Protein AF-A0A4V2F4F9-F1 (afdb_monomer)

Secondary structure (DSSP, 8-state):
----PPPHHHHHHHH-SSEEEEE-TTSBEEEE-HHHHHHTTS-HHHHTT-BGGGGS-TTS--THHHHS--SS-EEEEEEEEETTEEEEEEEEEE--TTSSSEEEEEEE-HHHHHHHHHHHHH-SB-TTT-SB-HHHHHHHHHHHHHHHHH-TT---EEEEEEPPTTS-HHHHHHHHHHHS-TTSEEEEETTEEEEEESS--HHHHHHHHHHHHHHHHHTT---EEEEEEPPTT--HHHHHHHHHHHHHHHHHHHHHHSS-------

Nearest PDB structures (foldseek):
  5xgd-assembly1_A  TM=4.829E-01  e=3.456E-14  Pseudomonas aeruginosa PAO1
  3b33-assembly1_A-2  TM=8.009E-01  e=2.781E-06  Vibrio parahaemolyticus RIMD 2210633
  4l9f-assembly1_A-2  TM=6.906E-01  e=6.592E-05  Cereibacter sphaeroides 2.4.1
  4i5s-assembly1_B  TM=6.112E-01  e=4.305E-05  Streptococcus mutans UA159
  4zp4-assembly2_C  TM=7.740E-01  e=9.603E-04  Mus musculus

InterPro domains:
  IPR000014 PAS domain [PS50112] (5-59)
  IPR000014 PAS domain [SM00091] (7-73)
  IPR000014 PAS domain [TIGR00229] (11-112)
  IPR000014 PAS domain [cd00130] (16-106)
  IPR000160 GGDEF domain [SM00267] (112-256)
  IPR013767 PAS fold [PF00989] (12-90)
  IPR035965 PAS domain superfamily [SSF55785] (11-92)
  IPR043128 Reverse transcriptase/Diguanylate cyclase domain [G3DSA:3.30.70.270] (117-254)

Organism: NCBI:txid598652

Sequence (266 aa):
MGPSTPDPVALLAEQSPTGVAVVDSDGTVTYANPALARLLGRTAAGLVGTPLEALLHRDGPPAASLLLPAYGVQEAERRFPTPQGEVVGLVTAAVVPGVAGRVLYVEDVTRVASLEREVHTGHLADPETGLAGGALLRDRLEHALALRDRDPSRAVSCCIVAVPDEGDLATVARALVETVRSTDTLARVDRTLVVVCEDTNDRGMRALRHRLRGLAEVQEQGATIGVATARAGQSAFDLLNTARQGAREDLARRWADDAPLAEASA

Solvent-accessible surface area (backbone atoms only — not comparable to full-atom values): 14516 Å² total; per-residue (Å²): 134,77,83,76,76,72,58,68,67,59,52,51,50,52,69,31,84,49,15,34,36,30,22,40,94,87,39,31,21,74,38,48,19,60,31,32,16,60,72,47,67,48,52,38,77,71,44,36,76,36,48,50,55,80,51,42,37,86,94,52,83,62,50,62,77,68,64,54,92,61,94,61,78,43,76,47,81,44,47,30,70,29,89,90,47,77,41,36,26,44,34,39,25,32,75,47,92,95,52,90,42,38,3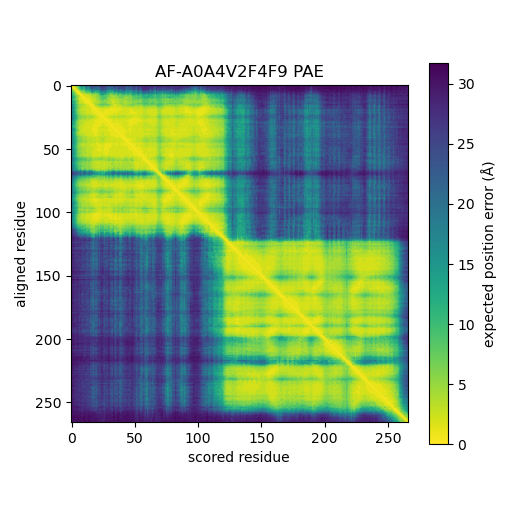9,35,39,36,40,84,36,38,70,57,56,50,50,51,45,46,52,54,39,65,26,57,50,30,89,91,76,69,33,27,4,43,36,40,44,48,53,53,45,47,51,50,47,55,50,28,73,76,35,80,88,47,29,46,27,39,36,32,39,40,40,47,91,93,26,61,59,68,59,53,49,53,56,45,65,78,67,53,55,96,81,36,49,55,22,45,51,91,67,28,39,39,37,41,35,63,72,38,48,75,68,55,46,50,52,48,52,52,54,53,48,52,53,32,63,76,61,72,32,74,46,25,63,5,62,29,72,63,54,92,92,58,50,62,68,61,43,50,51,49,6,50,51,36,17,53,54,44,45,54,51,50,55,63,70,67,46,75,84,75,75,83,83,126

pLDDT: mean 80.37, std 13.24, range [36.16, 96.56]

Mean predicted aligned error: 14.72 Å

Structure (mmCIF, N/CA/C/O backbone):
data_AF-A0A4V2F4F9-F1
#
_entry.id   AF-A0A4V2F4F9-F1
#
loop_
_atom_site.group_PDB
_atom_site.id
_atom_site.type_symbol
_atom_site.label_atom_id
_atom_site.label_alt_id
_atom_site.label_comp_id
_atom_site.label_asym_id
_atom_site.label_entity_id
_atom_site.label_seq_id
_atom_site.pdbx_PDB_ins_code
_atom_site.Cartn_x
_atom_site.Cartn_y
_atom_site.Cartn_z
_atom_site.occupancy
_atom_site.B_iso_or_equiv
_atom_site.auth_seq_id
_atom_site.auth_comp_id
_atom_site.auth_asym_id
_atom_site.auth_atom_id
_atom_site.pdbx_PDB_model_num
ATOM 1 N N . MET A 1 1 ? -32.293 2.501 46.542 1.00 41.66 1 MET A N 1
ATOM 2 C CA . MET A 1 1 ? -31.822 2.387 45.148 1.00 41.66 1 MET A CA 1
ATOM 3 C C . MET A 1 1 ? -30.526 1.602 45.192 1.00 41.66 1 MET A C 1
ATOM 5 O O . MET A 1 1 ? -29.519 2.155 45.609 1.00 41.66 1 MET A O 1
ATOM 9 N N . GLY A 1 2 ? -30.590 0.287 44.956 1.00 42.12 2 GLY A N 1
ATOM 10 C CA . GLY A 1 2 ? -29.383 -0.546 44.905 1.00 42.12 2 GLY A CA 1
ATOM 11 C C . GLY A 1 2 ? -28.529 -0.148 43.698 1.00 42.12 2 GLY A C 1
ATOM 12 O O . GLY A 1 2 ? -29.103 0.351 42.727 1.00 42.12 2 GLY A O 1
ATOM 13 N N . PRO A 1 3 ? -27.196 -0.306 43.752 1.00 50.44 3 PRO A N 1
ATOM 14 C CA . PRO A 1 3 ? -26.345 0.001 42.610 1.00 50.44 3 PRO A CA 1
ATOM 15 C C . PRO A 1 3 ? -26.828 -0.828 41.419 1.00 50.44 3 PRO A C 1
ATOM 17 O O . PRO A 1 3 ? -26.894 -2.054 41.501 1.00 50.44 3 PRO A O 1
ATOM 20 N N . SER A 1 4 ? -27.238 -0.147 40.350 1.00 57.00 4 SER A N 1
ATOM 21 C CA . SER A 1 4 ? -27.577 -0.763 39.072 1.00 57.00 4 SER A CA 1
ATOM 22 C C . SER A 1 4 ? -26.386 -1.601 38.632 1.00 57.00 4 SER A C 1
ATOM 24 O O . SER A 1 4 ? -25.306 -1.059 38.393 1.00 57.00 4 SER A O 1
ATOM 26 N N . THR A 1 5 ? -26.569 -2.918 38.587 1.00 55.75 5 THR A N 1
ATOM 27 C CA . THR A 1 5 ? -25.592 -3.844 38.026 1.00 55.75 5 THR A CA 1
ATOM 28 C C . THR A 1 5 ? -25.248 -3.346 36.621 1.00 55.75 5 THR A C 1
ATOM 30 O O . THR A 1 5 ? -26.176 -3.115 35.842 1.00 55.75 5 THR A O 1
ATOM 33 N N . PRO A 1 6 ? -23.965 -3.098 36.303 1.00 64.00 6 PRO A N 1
ATOM 34 C CA . PRO A 1 6 ? -23.589 -2.632 34.976 1.00 64.00 6 PRO A CA 1
ATOM 35 C C . PRO A 1 6 ? -24.056 -3.642 33.926 1.00 64.00 6 PRO A C 1
ATOM 37 O O . PRO A 1 6 ? -24.057 -4.848 34.183 1.00 64.00 6 PRO A O 1
ATOM 40 N N . ASP A 1 7 ? -24.476 -3.136 32.766 1.00 76.12 7 ASP A N 1
ATOM 41 C CA . ASP A 1 7 ? -24.905 -3.967 31.645 1.00 76.12 7 ASP A CA 1
ATOM 42 C C . ASP A 1 7 ? -23.789 -4.979 31.310 1.00 76.12 7 ASP A C 1
ATOM 44 O O . ASP A 1 7 ? -22.659 -4.565 31.021 1.00 76.12 7 ASP A O 1
ATOM 48 N N . PRO A 1 8 ? -24.057 -6.298 31.376 1.00 74.12 8 PRO A N 1
ATOM 49 C CA . PRO A 1 8 ? -23.048 -7.317 31.112 1.00 74.12 8 PRO A CA 1
ATOM 50 C C . PRO A 1 8 ? -22.433 -7.200 29.710 1.00 74.12 8 PRO A C 1
ATOM 52 O O . PRO A 1 8 ? -21.267 -7.550 29.541 1.00 74.12 8 PRO A O 1
ATOM 55 N N . VAL A 1 9 ? -23.158 -6.665 28.721 1.00 73.31 9 VAL A N 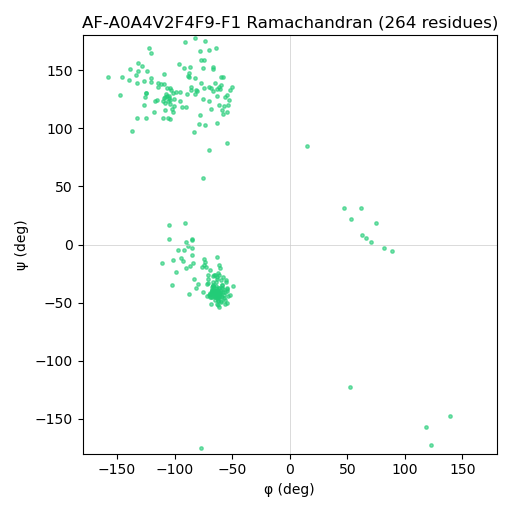1
ATOM 56 C CA . VAL A 1 9 ? -22.625 -6.430 27.368 1.00 73.31 9 VAL A CA 1
ATOM 57 C C . VAL A 1 9 ? -21.597 -5.299 27.374 1.00 73.31 9 VAL A C 1
ATOM 59 O O . VAL A 1 9 ? -20.522 -5.437 26.788 1.00 73.31 9 VAL A O 1
ATOM 62 N N . ALA A 1 10 ? -21.885 -4.211 28.091 1.00 75.06 10 ALA A N 1
ATOM 63 C CA . ALA A 1 10 ? -20.948 -3.104 28.257 1.00 75.06 10 ALA A CA 1
ATOM 64 C C . ALA A 1 10 ? -19.685 -3.556 29.003 1.00 75.06 10 ALA A C 1
ATOM 66 O O . ALA A 1 10 ? -18.577 -3.207 28.605 1.00 75.06 10 ALA A O 1
ATOM 67 N N . LEU A 1 11 ? -19.834 -4.397 30.033 1.00 81.88 11 LEU A N 1
ATOM 68 C CA . LEU A 1 11 ? -18.699 -4.938 30.782 1.00 81.88 11 LEU A CA 1
ATOM 69 C C . LEU A 1 11 ? -17.787 -5.815 29.904 1.00 81.88 11 LEU A C 1
ATOM 71 O O . LEU A 1 11 ? -16.565 -5.721 30.000 1.00 81.88 11 LEU A O 1
ATOM 75 N N . LEU A 1 12 ? -18.373 -6.644 29.032 1.00 82.31 12 LEU A N 1
ATOM 76 C CA . LEU A 1 12 ? -17.626 -7.480 28.087 1.00 82.31 12 LEU A CA 1
ATOM 77 C C . LEU A 1 12 ? -16.861 -6.643 27.056 1.00 82.31 12 LEU A C 1
ATOM 79 O O . LEU A 1 12 ? -15.702 -6.939 26.774 1.00 82.31 12 LEU A O 1
ATOM 83 N N . ALA A 1 13 ? -17.478 -5.587 26.519 1.00 82.75 13 ALA A N 1
ATOM 84 C CA . ALA A 1 13 ? -16.806 -4.671 25.600 1.00 82.75 13 ALA A CA 1
ATOM 85 C C . ALA A 1 13 ? -15.642 -3.932 26.285 1.00 82.75 13 ALA A C 1
ATOM 87 O O . ALA A 1 13 ? -14.554 -3.830 25.714 1.00 82.75 13 ALA A O 1
ATOM 88 N N . GLU A 1 14 ? -15.840 -3.493 27.531 1.00 87.38 14 GLU A N 1
ATOM 89 C CA . GLU A 1 14 ? -14.843 -2.768 28.323 1.00 87.38 14 GLU A CA 1
ATOM 90 C C . GLU A 1 14 ? -13.624 -3.637 28.679 1.00 87.38 14 GLU A C 1
ATOM 92 O O . GLU A 1 14 ? -12.493 -3.149 28.708 1.00 87.38 14 GLU A O 1
ATOM 97 N N . GLN A 1 15 ? -13.845 -4.933 28.931 1.00 85.50 15 GLN A N 1
ATOM 98 C CA . GLN A 1 15 ? -12.795 -5.898 29.277 1.00 85.50 15 GLN A CA 1
ATOM 99 C C . GLN A 1 15 ? -12.200 -6.638 28.071 1.00 85.50 15 GLN A C 1
ATOM 101 O O . GLN A 1 15 ? -11.246 -7.402 28.239 1.00 85.50 15 GLN A O 1
ATOM 106 N N . SER A 1 16 ? -12.727 -6.418 26.865 1.00 87.12 16 SER A N 1
ATOM 107 C CA . SER A 1 16 ? -12.219 -7.055 25.651 1.00 87.12 16 SER A CA 1
ATOM 108 C C . SER A 1 16 ? -10.755 -6.664 25.393 1.00 87.12 16 SER A C 1
ATOM 110 O O . SER A 1 16 ? -10.408 -5.483 25.486 1.00 87.12 16 SER A O 1
ATOM 112 N N . PRO A 1 17 ? -9.876 -7.622 25.042 1.00 85.50 17 PRO A N 1
ATOM 113 C CA . PRO A 1 17 ? -8.510 -7.317 24.625 1.00 85.50 17 PRO A CA 1
ATOM 114 C C . PRO A 1 17 ? -8.452 -6.682 23.227 1.00 85.50 17 PRO A C 1
ATOM 116 O O . PRO A 1 17 ? -7.460 -6.033 22.902 1.00 85.50 17 PRO A O 1
ATOM 119 N N . THR A 1 18 ? -9.506 -6.840 22.423 1.00 90.44 18 THR A N 1
ATOM 120 C CA . THR A 1 18 ? -9.633 -6.273 21.075 1.00 90.44 18 THR A CA 1
ATOM 121 C C . THR A 1 18 ? -10.219 -4.867 21.148 1.00 90.44 18 THR A C 1
ATOM 123 O O . THR A 1 18 ? -11.087 -4.586 21.983 1.00 90.44 18 THR A O 1
ATOM 126 N N . GLY A 1 19 ? -9.767 -3.970 20.269 1.00 95.75 19 GLY A N 1
ATOM 127 C CA . GLY A 1 19 ? -10.330 -2.630 20.175 1.00 95.75 19 GLY A CA 1
ATOM 128 C C . GLY A 1 19 ? -11.796 -2.689 19.758 1.00 95.75 19 GLY A C 1
ATOM 129 O O . GLY A 1 19 ? -12.128 -3.334 18.769 1.00 95.75 19 GLY A O 1
ATOM 130 N N . VAL A 1 20 ? -12.672 -2.027 20.510 1.00 95.69 20 VAL A N 1
ATOM 131 C CA . VAL A 1 20 ? -14.100 -1.919 20.193 1.00 95.69 20 VAL A CA 1
ATOM 132 C C . VAL A 1 20 ? -14.483 -0.450 20.153 1.00 95.69 20 VAL A C 1
ATOM 134 O O . VAL A 1 20 ? -14.188 0.292 21.091 1.00 95.69 20 VAL A O 1
ATOM 137 N N . ALA A 1 21 ? -15.168 -0.044 19.089 1.00 95.56 21 ALA A N 1
ATOM 138 C CA . ALA A 1 21 ? -15.831 1.248 18.996 1.00 95.56 21 ALA A CA 1
ATOM 139 C C . ALA A 1 21 ? -17.267 1.109 18.500 1.00 95.56 21 ALA A C 1
ATOM 141 O O . ALA A 1 21 ? -17.608 0.156 17.804 1.00 95.56 21 ALA A O 1
ATOM 142 N N . VAL A 1 22 ? -18.091 2.100 18.827 1.00 94.69 22 VAL A N 1
ATOM 143 C CA . VAL A 1 22 ? -19.372 2.335 18.160 1.00 94.69 22 VAL A CA 1
ATOM 144 C C . VAL A 1 22 ? -19.281 3.667 17.438 1.00 94.69 22 VAL A C 1
ATOM 146 O O . VAL A 1 22 ? -18.773 4.640 17.998 1.00 94.69 22 VAL A O 1
ATOM 149 N N . VAL A 1 23 ? -19.755 3.700 16.198 1.00 94.81 23 VAL A N 1
ATOM 150 C CA . VAL A 1 23 ? -19.877 4.915 15.390 1.00 94.81 23 VAL A CA 1
ATOM 151 C C . VAL A 1 23 ? -21.329 5.134 14.991 1.00 94.81 23 VAL A C 1
ATOM 153 O O . VAL A 1 23 ? -22.039 4.175 14.680 1.00 94.81 23 VAL A O 1
ATOM 156 N N . ASP A 1 24 ? -21.781 6.382 15.022 1.00 92.94 24 ASP A N 1
ATOM 157 C CA . ASP A 1 24 ? -23.123 6.752 14.571 1.00 92.94 24 ASP A CA 1
ATOM 158 C C . ASP A 1 24 ? -23.236 6.802 13.033 1.00 92.94 24 ASP A C 1
ATOM 160 O O . ASP A 1 24 ? -22.316 6.427 12.300 1.00 92.94 24 ASP A O 1
ATOM 164 N N . SER A 1 25 ? -24.399 7.230 12.532 1.00 86.75 25 SER A N 1
ATOM 165 C CA . SER A 1 25 ? -24.672 7.355 11.094 1.00 86.75 25 SER A CA 1
ATOM 166 C C . SER A 1 25 ? -23.769 8.360 10.382 1.00 86.75 25 SER A C 1
ATOM 168 O O . SER A 1 25 ? -23.551 8.216 9.181 1.00 86.75 25 SER A O 1
ATOM 170 N N . ASP A 1 26 ? -23.228 9.335 11.112 1.00 88.00 26 ASP A N 1
ATOM 171 C CA . ASP A 1 26 ? -22.329 10.357 10.578 1.00 88.00 26 ASP A CA 1
ATOM 172 C C . ASP A 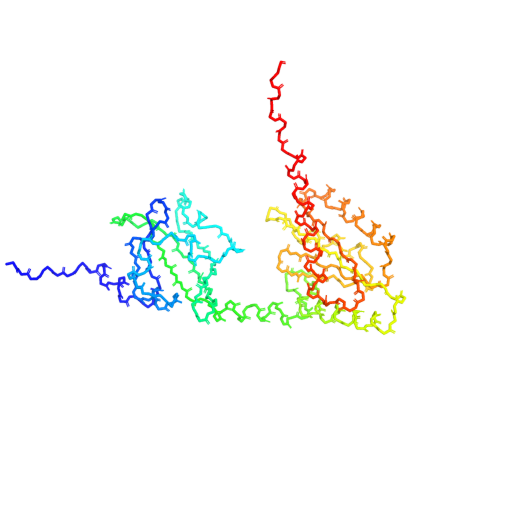1 26 ? -20.857 9.912 10.672 1.00 88.00 26 ASP A C 1
ATOM 174 O O . ASP A 1 26 ? -19.943 10.643 10.290 1.00 88.00 26 ASP A O 1
ATOM 178 N N . GLY A 1 27 ? -20.610 8.692 11.167 1.00 90.12 27 GLY A N 1
ATOM 179 C CA . GLY A 1 27 ? -19.273 8.144 11.358 1.00 90.12 27 GLY A CA 1
ATOM 180 C C . GLY A 1 27 ? -18.543 8.739 12.560 1.00 90.12 27 GLY A C 1
ATOM 181 O O . GLY A 1 27 ? -17.317 8.638 12.633 1.00 90.12 27 GLY A O 1
ATOM 182 N N . THR A 1 28 ? -19.258 9.359 13.498 1.00 96.06 28 THR A N 1
ATOM 183 C CA . THR A 1 28 ? -18.676 9.896 14.730 1.00 96.06 28 THR A CA 1
ATOM 184 C C . THR A 1 28 ? -18.606 8.803 15.786 1.00 96.06 28 THR A C 1
ATOM 186 O O . THR A 1 28 ? -19.571 8.077 16.013 1.00 96.06 28 THR A O 1
ATOM 189 N N . VAL A 1 29 ? -17.456 8.671 16.449 1.00 96.56 29 VAL A N 1
ATOM 190 C CA . VAL A 1 29 ? -17.259 7.680 17.515 1.00 96.56 29 VAL A CA 1
ATOM 191 C C . VAL A 1 29 ? -18.109 8.054 18.729 1.00 96.56 29 VAL A C 1
ATOM 193 O O . VAL A 1 29 ? -17.885 9.083 19.362 1.00 96.56 29 VAL A O 1
ATOM 196 N N . THR A 1 30 ? -19.069 7.209 19.088 1.00 95.44 30 THR A N 1
ATOM 197 C CA . THR A 1 30 ? -19.949 7.388 20.256 1.00 95.44 30 THR A CA 1
ATOM 198 C C . THR A 1 30 ? -19.488 6.573 21.461 1.00 95.44 30 THR A C 1
ATOM 200 O O . THR A 1 30 ? -19.770 6.936 22.601 1.00 95.44 30 THR A O 1
ATOM 203 N N . TYR A 1 31 ? -18.727 5.505 21.223 1.00 94.50 31 TYR A N 1
ATOM 204 C CA . TYR A 1 31 ? -18.114 4.675 22.254 1.00 94.50 31 TYR A CA 1
ATOM 205 C C . TYR A 1 31 ? -16.759 4.156 21.776 1.00 94.50 31 TYR A C 1
ATOM 207 O O . TYR A 1 31 ? -16.599 3.830 20.602 1.00 94.50 31 TYR A O 1
ATOM 215 N N . ALA A 1 32 ? -15.802 4.045 22.694 1.00 95.88 32 ALA A N 1
ATOM 216 C CA . ALA A 1 32 ? -14.520 3.394 22.469 1.00 95.88 32 ALA A CA 1
ATOM 217 C C . ALA A 1 32 ? -14.055 2.732 23.766 1.00 95.88 32 ALA A C 1
ATOM 219 O O . ALA A 1 32 ? -13.996 3.389 24.808 1.00 95.88 32 ALA A O 1
ATOM 220 N N . ASN A 1 33 ? -13.699 1.452 23.699 1.00 95.44 33 ASN A N 1
ATOM 221 C CA . ASN A 1 33 ? -13.214 0.727 24.865 1.00 95.44 33 ASN A CA 1
ATOM 222 C C . ASN A 1 33 ? -11.737 1.068 25.187 1.00 95.44 33 ASN A C 1
ATOM 224 O O . ASN A 1 33 ? -11.005 1.623 24.352 1.00 95.44 33 ASN A O 1
ATOM 228 N N . PRO A 1 34 ? -11.241 0.702 26.384 1.00 95.25 34 PRO A N 1
ATOM 229 C CA . PRO A 1 34 ? -9.849 0.932 26.769 1.00 95.25 34 PRO A CA 1
ATOM 230 C C . PRO A 1 34 ? -8.818 0.225 25.877 1.00 95.25 34 PRO A C 1
ATOM 232 O O . PRO A 1 34 ? -7.674 0.676 25.781 1.00 95.25 34 PRO A O 1
ATOM 235 N N . ALA A 1 35 ? -9.173 -0.892 25.234 1.00 95.25 35 ALA A N 1
ATOM 236 C CA . ALA A 1 35 ? -8.277 -1.575 24.303 1.00 95.25 35 ALA A CA 1
ATOM 237 C C . ALA A 1 35 ? -8.022 -0.742 23.041 1.00 95.25 35 ALA A C 1
ATOM 239 O O . ALA A 1 35 ? -6.864 -0.558 22.674 1.00 95.25 35 ALA A O 1
ATOM 240 N N . LEU A 1 36 ? -9.062 -0.152 22.446 1.00 96.12 36 LEU A N 1
ATOM 241 C CA . LEU A 1 36 ? -8.916 0.728 21.288 1.00 96.12 36 LEU A CA 1
ATOM 242 C C . LEU A 1 36 ? -8.143 2.003 21.644 1.00 96.12 36 LEU A C 1
ATOM 244 O O . LEU A 1 36 ? -7.272 2.434 20.895 1.00 96.12 36 LEU A O 1
ATOM 248 N N . ALA A 1 37 ? -8.418 2.580 22.816 1.00 95.12 37 ALA A N 1
ATOM 249 C CA . ALA A 1 37 ? -7.677 3.730 23.328 1.00 95.12 37 ALA A CA 1
ATOM 250 C C . ALA A 1 37 ? -6.165 3.443 23.416 1.00 95.12 37 ALA A C 1
ATOM 252 O O . ALA A 1 37 ? -5.355 4.217 22.902 1.00 95.12 37 ALA A O 1
ATOM 253 N N . ARG A 1 38 ? -5.788 2.289 23.989 1.00 94.00 38 ARG A N 1
ATOM 254 C CA . ARG A 1 38 ? -4.389 1.835 24.043 1.00 94.00 38 ARG A CA 1
ATOM 255 C C . ARG A 1 38 ? -3.800 1.604 22.654 1.00 94.00 38 ARG A C 1
ATOM 257 O O . ARG A 1 38 ? -2.700 2.083 22.407 1.00 94.00 38 ARG A O 1
ATOM 264 N N . LEU A 1 39 ? -4.535 0.928 21.768 1.00 93.69 39 LEU A N 1
ATOM 265 C CA . LEU A 1 39 ? -4.106 0.641 20.397 1.00 93.69 39 LEU A CA 1
ATOM 266 C C . LEU A 1 39 ? -3.764 1.922 19.623 1.00 93.69 39 LEU A C 1
ATOM 268 O O . LEU A 1 39 ? -2.751 1.988 18.939 1.00 93.69 39 LEU A O 1
ATOM 272 N N . LEU A 1 40 ? -4.595 2.957 19.760 1.00 94.44 40 LEU A N 1
ATOM 273 C CA . LEU A 1 40 ? -4.433 4.223 19.041 1.00 94.44 40 LEU A CA 1
ATOM 274 C C . LEU A 1 40 ? -3.534 5.239 19.765 1.00 94.44 40 LEU A C 1
ATOM 276 O O . LEU A 1 40 ? -3.332 6.347 19.263 1.00 94.44 40 LEU A O 1
ATOM 280 N N . GLY A 1 41 ? -3.026 4.907 20.956 1.00 92.81 41 GLY A N 1
ATOM 281 C CA . GLY A 1 41 ? -2.249 5.827 21.789 1.00 92.81 41 GLY A CA 1
ATOM 282 C C . 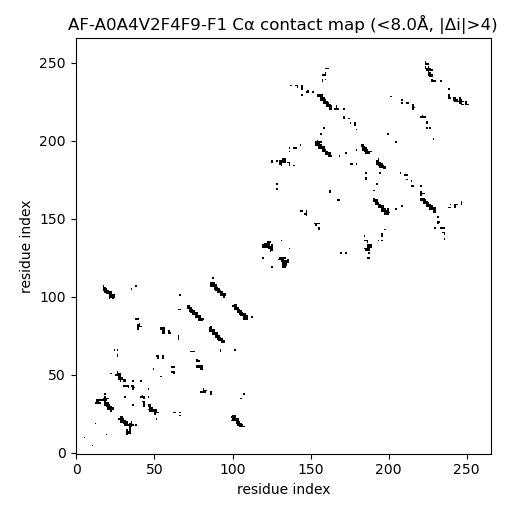GLY A 1 41 ? -3.038 7.072 22.221 1.00 92.81 41 GLY A C 1
ATOM 283 O O . GLY A 1 41 ? -2.464 8.153 22.355 1.00 92.81 41 GLY A O 1
ATOM 284 N N . ARG A 1 42 ? -4.359 6.944 22.406 1.00 94.12 42 ARG A N 1
ATOM 285 C CA . ARG A 1 42 ? -5.283 8.028 22.789 1.00 94.12 42 ARG A CA 1
ATOM 286 C C . ARG A 1 42 ? -6.031 7.688 24.078 1.00 94.12 42 ARG A C 1
ATOM 288 O O . ARG A 1 42 ? -5.993 6.564 24.565 1.00 94.12 42 ARG A O 1
ATOM 295 N N . THR A 1 43 ? -6.733 8.662 24.651 1.00 92.25 43 THR A N 1
ATOM 296 C CA . THR A 1 43 ? -7.674 8.410 25.753 1.00 92.25 43 THR A CA 1
ATOM 297 C C . THR A 1 43 ? -9.048 8.051 25.191 1.00 92.25 43 THR A C 1
ATOM 299 O O . THR A 1 43 ? -9.444 8.586 24.158 1.00 92.25 43 THR A O 1
ATOM 302 N N . ALA A 1 44 ? -9.812 7.196 25.880 1.00 88.38 44 ALA A N 1
ATOM 303 C CA . ALA A 1 44 ? -11.180 6.862 25.463 1.00 88.38 44 ALA A CA 1
ATOM 304 C C . ALA A 1 44 ? -12.058 8.124 25.330 1.00 88.38 44 ALA A C 1
ATOM 306 O O . ALA A 1 44 ? -12.756 8.300 24.336 1.00 88.38 44 ALA A O 1
ATOM 307 N N . ALA A 1 45 ? -11.925 9.065 26.272 1.00 89.25 45 ALA A N 1
ATOM 308 C CA . ALA A 1 45 ? -12.610 10.357 26.224 1.00 89.25 45 ALA A CA 1
ATOM 309 C C . ALA A 1 45 ? -12.205 11.227 25.020 1.00 89.25 45 ALA A C 1
ATOM 311 O O . ALA A 1 45 ? -13.012 12.013 24.544 1.00 89.25 45 ALA A O 1
ATOM 312 N N . GLY A 1 46 ? -10.969 11.096 24.528 1.00 92.12 46 GLY A N 1
ATOM 313 C CA . GLY A 1 46 ? -10.495 11.796 23.333 1.00 92.12 46 GLY A CA 1
ATOM 314 C C . GLY A 1 46 ? -10.840 11.090 22.021 1.00 92.12 46 GLY A C 1
ATOM 315 O O . GLY A 1 46 ? -10.609 11.660 20.959 1.00 92.12 46 GLY A O 1
ATOM 316 N N . LEU A 1 47 ? -11.345 9.855 22.076 1.00 94.38 47 LEU A N 1
ATOM 317 C CA . LEU A 1 47 ? -11.865 9.142 20.909 1.00 94.38 47 LEU A CA 1
ATOM 318 C C . LEU A 1 47 ? -13.340 9.469 20.684 1.00 94.38 47 LEU A C 1
ATOM 320 O O . LEU A 1 47 ? -13.733 9.725 19.550 1.00 94.38 47 LEU A O 1
ATOM 324 N N . VAL A 1 48 ? -14.138 9.513 21.752 1.00 96.12 48 VAL A N 1
ATOM 325 C CA . VAL A 1 48 ? -15.561 9.865 21.667 1.00 96.12 48 VAL A CA 1
ATOM 326 C C . VAL A 1 48 ? -15.734 11.284 21.110 1.00 96.12 48 VAL A C 1
ATOM 328 O O . VAL A 1 48 ? -15.038 12.213 21.509 1.00 96.12 48 VAL A O 1
ATOM 331 N N . GLY A 1 49 ? -16.655 11.444 20.160 1.00 95.44 49 GLY A N 1
ATOM 332 C CA . GLY A 1 49 ? -16.902 12.688 19.429 1.00 95.44 49 GLY A CA 1
ATOM 333 C C . GLY A 1 49 ? -15.949 12.935 18.255 1.00 95.44 49 GLY A C 1
ATOM 334 O O . GLY A 1 49 ? -16.119 13.915 17.534 1.00 95.44 49 GLY A O 1
ATOM 335 N N . THR A 1 50 ? -14.959 12.067 18.033 1.00 96.38 50 THR A N 1
ATOM 336 C CA . THR A 1 50 ? -14.044 12.197 16.892 1.00 96.38 50 THR A CA 1
ATOM 337 C C . THR A 1 50 ? -14.640 11.522 15.651 1.00 96.38 50 THR A C 1
ATOM 339 O O . THR A 1 50 ? -15.121 10.390 15.758 1.00 96.38 50 THR A O 1
ATOM 342 N N . PRO A 1 51 ? -14.583 12.154 14.463 1.00 95.75 51 PRO A N 1
ATOM 343 C CA . PRO A 1 51 ? -14.934 11.491 13.211 1.00 95.75 51 PRO A CA 1
ATOM 344 C C . PRO A 1 51 ? -13.988 10.319 12.932 1.00 95.75 51 PRO A C 1
ATOM 346 O O . PRO A 1 51 ? -12.769 10.483 13.013 1.00 95.75 51 PRO A O 1
ATOM 349 N N . LEU A 1 52 ? -14.523 9.159 12.541 1.00 93.62 52 LEU A N 1
ATOM 350 C CA . LEU A 1 52 ? -13.725 7.976 12.198 1.00 93.62 52 LEU A CA 1
ATOM 351 C C . LEU A 1 52 ? -12.673 8.285 11.122 1.00 93.62 52 LEU A C 1
ATOM 353 O O . LEU A 1 52 ? -11.536 7.839 11.230 1.00 93.62 52 LEU A O 1
ATOM 357 N N . GLU A 1 53 ? -13.025 9.115 10.137 1.00 92.19 53 GLU A N 1
ATOM 358 C CA . GLU A 1 53 ? -12.122 9.582 9.076 1.00 92.19 53 GLU A CA 1
ATOM 359 C C . GLU A 1 53 ? -10.844 10.232 9.633 1.00 92.19 53 GLU A C 1
ATOM 361 O O . GLU A 1 53 ? -9.755 10.025 9.108 1.00 92.19 53 GLU A O 1
ATOM 366 N N . ALA A 1 54 ? -10.946 10.974 10.741 1.00 92.88 54 ALA A N 1
ATOM 367 C CA . ALA A 1 54 ? -9.807 11.652 11.359 1.00 92.88 54 ALA A CA 1
ATOM 368 C C . ALA A 1 54 ? -8.863 10.698 12.116 1.00 92.88 54 ALA A C 1
ATOM 370 O O . ALA A 1 54 ? -7.768 11.101 12.516 1.00 92.88 54 ALA A O 1
ATOM 371 N N . LEU A 1 55 ? -9.290 9.453 12.345 1.00 93.06 55 LEU A N 1
ATOM 372 C CA . LEU A 1 55 ? -8.482 8.400 12.957 1.00 93.06 55 LEU A CA 1
ATOM 373 C C . LEU A 1 55 ? -7.761 7.540 11.913 1.00 93.06 55 LEU A C 1
ATOM 375 O O . LEU A 1 55 ? -6.855 6.798 12.282 1.00 93.06 55 LEU A O 1
ATOM 379 N N . LEU A 1 56 ? -8.146 7.626 10.638 1.00 89.25 56 LEU A N 1
ATOM 380 C CA . LEU A 1 56 ? -7.563 6.849 9.549 1.00 89.25 56 LEU A CA 1
ATOM 381 C C . LEU A 1 56 ? -6.404 7.596 8.880 1.00 89.25 56 LEU A C 1
ATOM 383 O O . LEU A 1 56 ? -6.339 8.826 8.840 1.00 89.25 56 LEU A O 1
ATOM 387 N N . HIS A 1 57 ? -5.467 6.837 8.320 1.00 86.31 57 HIS A N 1
ATOM 388 C CA . HIS A 1 57 ? -4.397 7.383 7.499 1.00 86.31 57 HIS A CA 1
ATOM 389 C C . HIS A 1 57 ? -4.968 7.978 6.201 1.00 86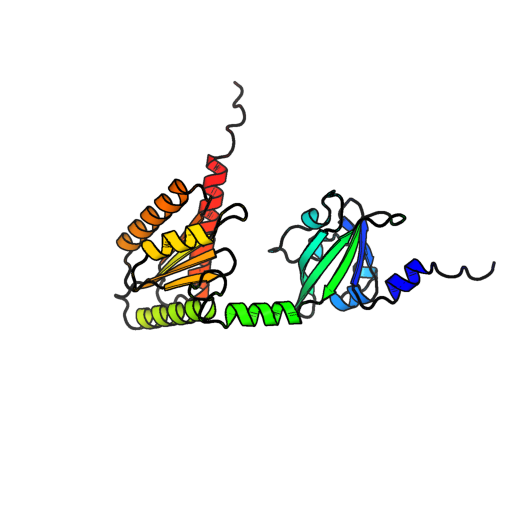.31 57 HIS A C 1
ATOM 391 O O . HIS A 1 57 ? -5.719 7.314 5.489 1.00 86.31 57 HIS A O 1
ATOM 397 N N . ARG A 1 58 ? -4.552 9.202 5.844 1.00 78.25 58 ARG A N 1
ATOM 398 C CA . ARG A 1 58 ? -5.128 9.982 4.725 1.00 78.25 58 ARG A CA 1
ATOM 399 C C . ARG A 1 58 ? -4.959 9.343 3.343 1.00 78.25 58 ARG A C 1
ATOM 401 O O . ARG A 1 58 ? -5.773 9.575 2.463 1.00 78.25 58 ARG A O 1
ATOM 408 N N . ASP A 1 59 ? -3.904 8.551 3.162 1.00 72.31 59 ASP A N 1
ATOM 409 C CA . ASP A 1 59 ? -3.648 7.802 1.919 1.00 72.31 59 ASP A CA 1
ATOM 410 C C . ASP A 1 59 ? -4.382 6.447 1.845 1.00 72.31 59 ASP A C 1
ATOM 412 O O . ASP A 1 59 ? -4.126 5.655 0.937 1.00 72.31 59 ASP A O 1
ATOM 416 N N . GLY A 1 60 ? -5.212 6.116 2.839 1.00 68.12 60 GLY A N 1
ATOM 417 C CA . GLY A 1 60 ? -6.004 4.887 2.871 1.00 68.12 60 GLY A CA 1
ATOM 418 C C . GLY A 1 60 ? -7.401 5.048 2.255 1.00 68.12 60 GLY A C 1
ATOM 419 O O . GLY A 1 60 ? -7.804 6.157 1.906 1.00 68.12 60 GLY A O 1
ATOM 420 N N . PRO A 1 61 ? -8.165 3.946 2.136 1.00 73.62 61 PRO A N 1
ATOM 421 C CA . PRO A 1 61 ? -9.578 4.010 1.773 1.00 73.62 61 PRO A CA 1
ATOM 422 C C . PRO A 1 61 ? -10.382 4.845 2.786 1.00 73.62 61 PRO A C 1
ATOM 424 O O . PRO A 1 61 ? -10.116 4.743 3.988 1.00 73.62 61 PRO A O 1
ATOM 427 N N . PRO A 1 62 ? -11.397 5.607 2.338 1.00 80.75 62 PRO A N 1
ATOM 428 C CA . PRO A 1 62 ? -12.183 6.474 3.214 1.00 80.75 62 PRO A CA 1
ATOM 429 C C . PRO A 1 62 ? -13.008 5.664 4.221 1.00 80.75 62 PRO A C 1
ATOM 431 O O . PRO A 1 62 ? -13.442 4.544 3.926 1.00 80.75 62 PRO A O 1
ATOM 434 N N . ALA A 1 63 ? -13.313 6.252 5.379 1.00 83.19 63 ALA A N 1
ATOM 435 C CA . ALA A 1 63 ? -14.138 5.652 6.429 1.00 83.19 63 ALA A CA 1
ATOM 436 C C . ALA A 1 63 ? -15.512 5.220 5.911 1.00 83.19 63 ALA A C 1
ATOM 438 O O . ALA A 1 63 ? -16.026 4.190 6.343 1.00 83.19 63 ALA A O 1
ATOM 439 N N . ALA A 1 64 ? -16.066 5.945 4.932 1.00 81.25 64 ALA A N 1
ATOM 440 C CA . ALA A 1 64 ? -17.339 5.622 4.289 1.00 81.25 64 ALA A CA 1
ATOM 441 C C . ALA A 1 64 ? -17.421 4.155 3.831 1.00 81.25 64 ALA A C 1
ATOM 443 O O . ALA A 1 64 ? -18.467 3.533 3.985 1.00 81.25 64 ALA A O 1
ATOM 444 N N . SER A 1 65 ? -16.311 3.566 3.368 1.00 80.44 65 SER A N 1
ATOM 445 C CA . SER A 1 65 ? -16.243 2.153 2.958 1.00 80.44 65 SER A CA 1
ATOM 446 C C . SER A 1 65 ? -16.590 1.159 4.077 1.00 80.44 65 SER A C 1
ATOM 448 O O . SER A 1 65 ? -17.156 0.106 3.804 1.00 80.44 65 SER A O 1
ATOM 450 N N . LEU A 1 66 ? -16.308 1.498 5.339 1.00 80.12 66 LEU A N 1
ATOM 451 C CA . LEU A 1 66 ? -16.659 0.692 6.516 1.00 80.12 66 LEU A CA 1
ATOM 452 C C . LEU A 1 66 ? -18.090 0.945 6.998 1.00 80.12 66 LEU A C 1
ATOM 454 O O . LEU A 1 66 ? -18.615 0.175 7.804 1.00 80.12 66 LEU A O 1
ATOM 458 N N . LEU A 1 67 ? -18.702 2.041 6.543 1.00 79.25 67 LEU A N 1
ATOM 459 C CA . LEU A 1 67 ? -20.018 2.506 6.975 1.00 79.25 67 LEU A CA 1
ATOM 460 C C . LEU A 1 67 ? -21.127 2.166 5.978 1.00 79.25 67 LEU A C 1
ATOM 462 O O . LEU A 1 67 ? -22.301 2.238 6.346 1.00 79.25 67 LEU A O 1
ATOM 466 N N . LEU A 1 68 ? -20.770 1.752 4.755 1.00 70.06 68 LEU A N 1
ATOM 467 C CA . LEU A 1 68 ? -21.718 1.411 3.699 1.00 70.06 68 LEU A CA 1
ATOM 468 C C . LEU A 1 68 ? -22.796 0.434 4.202 1.00 70.06 68 LEU A C 1
ATOM 470 O O . LEU A 1 68 ? -22.471 -0.557 4.870 1.00 70.06 68 LEU A O 1
ATOM 474 N N . PRO A 1 69 ? -24.076 0.669 3.865 1.00 56.53 69 PRO A N 1
ATOM 475 C CA . PRO A 1 69 ? -25.191 -0.199 4.226 1.00 56.53 69 PRO A CA 1
ATOM 476 C C . PRO A 1 69 ? -25.198 -1.460 3.346 1.00 56.53 69 PRO A C 1
ATOM 478 O O . PRO A 1 69 ? -26.159 -1.748 2.643 1.00 56.53 69 PRO A O 1
ATOM 481 N N . ALA A 1 70 ? -24.103 -2.214 3.345 1.00 53.84 70 ALA A N 1
ATOM 482 C CA . ALA A 1 70 ? -24.104 -3.578 2.854 1.00 53.84 70 ALA A CA 1
ATOM 483 C C . ALA A 1 70 ? -24.657 -4.479 3.966 1.00 53.84 70 ALA A C 1
ATOM 485 O O . ALA A 1 70 ? -24.241 -4.378 5.122 1.00 53.84 70 ALA A O 1
ATOM 486 N N . TYR A 1 71 ? -25.603 -5.355 3.631 1.00 49.69 71 TYR A N 1
ATOM 487 C CA . TYR A 1 71 ? -26.041 -6.412 4.537 1.00 49.69 71 TYR A CA 1
ATOM 488 C C . TYR A 1 71 ? -24.836 -7.296 4.890 1.00 49.69 71 TYR A C 1
ATOM 490 O O . TYR A 1 71 ? -24.279 -7.947 4.011 1.00 49.69 71 TYR A O 1
ATOM 498 N N . GLY A 1 72 ? -24.439 -7.320 6.164 1.00 58.16 72 GLY A N 1
ATOM 499 C CA . GLY A 1 72 ? -23.414 -8.233 6.672 1.00 58.16 72 GLY A CA 1
ATOM 500 C C . GLY A 1 72 ? -22.216 -7.558 7.338 1.00 58.16 72 GLY A C 1
ATOM 501 O O . GLY A 1 72 ? -22.207 -6.357 7.608 1.00 58.16 72 GLY A O 1
ATOM 502 N N . VAL A 1 73 ? -21.223 -8.387 7.647 1.00 65.81 73 VAL A N 1
ATOM 503 C CA . VAL A 1 73 ? -19.951 -7.992 8.255 1.00 65.81 73 VAL A CA 1
ATOM 504 C C . VAL A 1 73 ? -19.020 -7.479 7.156 1.00 65.81 73 VAL A C 1
ATOM 506 O O . VAL A 1 73 ? -18.865 -8.137 6.132 1.00 65.81 73 VAL A O 1
ATOM 509 N N . GLN A 1 74 ? -18.428 -6.303 7.358 1.00 73.69 74 GLN A N 1
ATOM 510 C CA . GLN A 1 74 ? -17.399 -5.747 6.477 1.00 73.69 74 GLN A CA 1
ATOM 511 C C . GLN A 1 74 ? -16.054 -5.845 7.172 1.00 73.69 74 GLN A C 1
ATOM 513 O O . GLN A 1 74 ? -15.931 -5.385 8.300 1.00 73.69 74 GLN A O 1
ATOM 518 N N . GLU A 1 75 ? -15.062 -6.411 6.504 1.00 79.75 75 GLU A N 1
ATOM 519 C CA . GLU A 1 75 ? -13.731 -6.607 7.061 1.00 79.75 75 GLU A CA 1
ATOM 520 C C . GLU A 1 75 ? -12.698 -5.982 6.133 1.00 79.75 75 GLU A C 1
ATOM 522 O O . GLU A 1 75 ? -12.712 -6.227 4.925 1.00 79.75 75 GLU A O 1
ATOM 527 N N . ALA A 1 76 ? -11.842 -5.117 6.673 1.00 78.94 76 ALA A N 1
ATOM 528 C CA . ALA A 1 76 ? -10.801 -4.484 5.882 1.00 78.94 76 ALA A CA 1
ATOM 529 C C . ALA A 1 76 ? -9.640 -3.972 6.736 1.00 78.94 76 ALA A C 1
ATOM 531 O O . ALA A 1 76 ? -9.836 -3.415 7.817 1.00 78.94 76 ALA A O 1
ATOM 532 N N . GLU A 1 77 ? -8.423 -4.065 6.204 1.00 85.62 77 GLU A N 1
ATOM 533 C CA . GLU A 1 77 ? -7.247 -3.472 6.836 1.00 85.62 77 GLU A CA 1
ATOM 534 C C . GLU A 1 77 ? -7.269 -1.944 6.759 1.00 85.62 77 GLU A C 1
ATOM 536 O O . GLU A 1 77 ? -7.549 -1.335 5.719 1.00 85.62 77 GLU A O 1
ATOM 541 N N . ARG A 1 78 ? -6.948 -1.297 7.874 1.00 89.62 78 ARG A N 1
ATOM 542 C CA . ARG A 1 78 ? -6.864 0.153 8.004 1.00 89.62 78 ARG A CA 1
ATOM 543 C C . ARG A 1 78 ? -5.590 0.548 8.717 1.00 89.62 78 ARG A C 1
ATOM 545 O O . ARG A 1 78 ? -5.117 -0.128 9.622 1.00 89.62 78 ARG A O 1
ATOM 552 N N . ARG A 1 79 ? -5.049 1.684 8.300 1.00 91.50 79 ARG A N 1
ATOM 553 C CA . ARG A 1 79 ? -3.863 2.285 8.900 1.00 91.50 79 ARG A CA 1
ATOM 554 C C . ARG A 1 79 ? -4.297 3.416 9.813 1.00 91.50 79 ARG A C 1
ATOM 556 O O . ARG A 1 79 ? -5.070 4.274 9.389 1.00 91.50 79 ARG A O 1
ATOM 563 N N . PHE A 1 80 ? -3.793 3.409 11.037 1.00 93.88 80 PHE A N 1
ATOM 564 C CA . PHE A 1 80 ? -4.109 4.384 12.068 1.00 93.88 80 PHE A CA 1
ATOM 565 C C . PHE A 1 80 ? -2.831 5.131 12.468 1.00 93.88 80 PHE A C 1
ATOM 567 O O . PHE A 1 80 ? -1.920 4.512 13.025 1.00 93.88 80 PHE A O 1
ATOM 574 N N . PRO A 1 81 ? -2.726 6.445 12.203 1.00 91.00 81 PRO A N 1
ATOM 575 C CA . PRO A 1 81 ? -1.640 7.253 12.734 1.00 91.00 81 PRO A CA 1
ATOM 576 C C . PRO A 1 81 ? -1.813 7.438 14.247 1.00 91.00 81 PRO A C 1
ATOM 578 O O . PRO A 1 81 ? -2.831 7.948 14.727 1.00 91.00 81 PRO A O 1
ATOM 581 N N . THR A 1 82 ? -0.793 7.053 15.003 1.00 92.56 82 THR A N 1
ATOM 582 C CA . THR A 1 82 ? -0.724 7.176 16.460 1.00 92.56 82 THR A CA 1
ATOM 583 C C . THR A 1 82 ? 0.478 8.039 16.861 1.00 92.56 82 THR A C 1
ATOM 585 O O . THR A 1 82 ? 1.390 8.265 16.061 1.00 92.56 82 THR A O 1
ATOM 588 N N . PRO A 1 83 ? 0.542 8.528 18.112 1.00 88.81 83 PRO A N 1
ATOM 589 C CA . PRO A 1 83 ? 1.726 9.233 18.607 1.00 88.81 83 PRO A CA 1
ATOM 590 C C . PRO A 1 83 ? 3.014 8.392 18.605 1.00 88.81 83 PRO A C 1
ATOM 592 O O . PRO A 1 83 ? 4.102 8.959 18.664 1.00 88.81 83 PRO A O 1
ATOM 595 N N . GLN A 1 84 ? 2.909 7.058 18.576 1.00 84.81 84 GLN A N 1
ATOM 596 C CA . GLN A 1 84 ? 4.052 6.135 18.599 1.00 84.81 84 GLN A CA 1
ATOM 597 C C . GLN A 1 84 ? 4.457 5.638 17.204 1.00 84.81 84 GLN A C 1
ATOM 599 O O . GLN A 1 84 ? 5.459 4.936 17.082 1.00 84.81 84 GLN A O 1
ATOM 604 N N . GLY A 1 85 ? 3.704 5.990 16.160 1.00 87.25 85 GLY A N 1
ATOM 605 C CA . GLY A 1 85 ? 3.933 5.528 14.797 1.00 87.25 85 GLY A CA 1
ATOM 606 C C . GLY A 1 85 ? 2.625 5.190 14.097 1.00 87.25 85 GLY A C 1
ATOM 607 O O . GLY A 1 85 ? 1.595 5.806 14.341 1.00 87.25 85 GLY A O 1
ATOM 608 N N . GLU A 1 86 ? 2.660 4.209 13.210 1.00 89.25 86 GLU A N 1
ATOM 609 C CA . GLU A 1 86 ? 1.474 3.729 12.510 1.00 89.25 86 GLU A CA 1
ATOM 610 C C . GLU A 1 86 ? 1.101 2.336 13.017 1.00 89.25 86 GLU A C 1
ATOM 612 O O . GLU A 1 86 ? 1.971 1.486 13.207 1.00 89.25 86 GLU A O 1
ATOM 617 N N . VAL A 1 87 ? -0.194 2.112 13.218 1.00 93.25 87 VAL A N 1
ATOM 618 C CA . VAL A 1 87 ? -0.767 0.804 13.543 1.00 93.25 87 VAL A CA 1
ATOM 619 C C . VAL A 1 87 ? -1.603 0.325 12.366 1.00 93.25 87 VAL A C 1
ATOM 621 O O . VAL A 1 87 ? -2.365 1.097 11.780 1.00 93.25 87 VAL A O 1
ATOM 624 N N . VAL A 1 88 ? -1.491 -0.961 12.042 1.00 90.00 88 VAL A N 1
ATOM 625 C CA . VAL A 1 88 ? -2.339 -1.620 11.045 1.00 90.00 88 VAL A CA 1
ATOM 626 C C . VAL A 1 88 ? -3.395 -2.416 11.793 1.00 90.00 88 VAL A C 1
ATOM 628 O O . VAL A 1 88 ? -3.080 -3.369 12.502 1.00 90.00 88 VAL A O 1
ATOM 631 N N . GLY A 1 89 ? -4.648 -1.998 11.651 1.00 92.56 89 GLY A N 1
ATOM 632 C CA . GLY A 1 89 ? -5.792 -2.661 12.252 1.00 92.56 89 GLY A CA 1
ATOM 633 C C . GLY A 1 89 ? -6.621 -3.395 11.209 1.00 92.56 89 GLY A C 1
ATOM 634 O O . GLY A 1 89 ? -7.019 -2.790 10.215 1.00 92.56 89 GLY A O 1
ATOM 635 N N . LEU A 1 90 ? -6.933 -4.664 11.450 1.00 89.38 90 LEU A N 1
ATOM 636 C CA . LEU A 1 90 ? -7.991 -5.366 10.732 1.00 89.38 90 LEU A CA 1
ATOM 637 C C . LEU A 1 90 ? -9.324 -4.919 11.336 1.00 89.38 90 LEU A C 1
ATOM 639 O O . LEU A 1 90 ? -9.587 -5.157 12.517 1.00 89.38 90 LEU A O 1
ATOM 643 N N . VAL A 1 91 ? -10.108 -4.168 10.559 1.00 92.06 91 VAL A N 1
ATOM 644 C CA . VAL A 1 91 ? -11.349 -3.548 11.028 1.00 92.06 91 VAL A CA 1
ATOM 645 C C . VAL A 1 91 ? -12.540 -4.343 10.540 1.00 92.06 91 VAL A C 1
ATOM 647 O O . VAL A 1 91 ? -12.823 -4.371 9.344 1.00 92.06 91 VAL A O 1
ATOM 650 N N . THR A 1 92 ? -13.283 -4.890 11.492 1.00 90.19 92 THR A N 1
ATOM 651 C CA . THR A 1 92 ? -14.531 -5.605 11.256 1.00 90.19 92 THR A CA 1
ATOM 652 C C . THR A 1 92 ? -15.698 -4.728 11.691 1.00 90.19 92 THR A C 1
ATOM 654 O O . THR A 1 92 ? -15.906 -4.490 12.880 1.00 90.19 92 THR A O 1
ATOM 657 N N . ALA A 1 93 ? -16.459 -4.220 10.727 1.00 89.31 93 ALA A N 1
ATOM 658 C CA . ALA A 1 93 ? -17.617 -3.365 10.937 1.00 89.31 93 ALA A CA 1
ATOM 659 C C . ALA A 1 93 ? -18.918 -4.166 10.808 1.00 89.31 93 ALA A C 1
ATOM 661 O O . ALA A 1 93 ? -19.183 -4.778 9.771 1.00 89.31 93 ALA A O 1
ATOM 662 N N . ALA A 1 94 ? -19.763 -4.110 11.836 1.00 88.00 94 ALA A N 1
ATOM 663 C CA . ALA A 1 94 ? -21.027 -4.834 11.884 1.00 88.00 94 ALA A CA 1
ATOM 664 C C . ALA A 1 94 ? -22.160 -3.984 12.474 1.00 88.00 94 ALA A C 1
ATOM 666 O O . ALA A 1 94 ? -21.949 -3.120 13.326 1.00 88.00 94 ALA A O 1
ATOM 667 N N . VAL A 1 95 ? -23.388 -4.271 12.044 1.00 85.94 95 VAL A N 1
ATOM 668 C CA . VAL A 1 95 ? -24.602 -3.782 12.706 1.00 85.94 95 VAL A CA 1
ATOM 669 C C . VAL A 1 95 ? -25.005 -4.817 13.749 1.00 85.94 95 VAL A C 1
ATOM 671 O O . VAL A 1 95 ? -25.288 -5.965 13.407 1.00 85.94 95 VAL A O 1
ATOM 674 N N . VAL A 1 96 ? -25.023 -4.416 15.019 1.00 86.19 96 VAL A N 1
ATOM 675 C CA . VAL A 1 96 ? -25.383 -5.298 16.134 1.00 86.19 96 VAL A CA 1
ATOM 676 C C . VAL A 1 96 ? -26.783 -4.929 16.629 1.00 86.19 96 VAL A C 1
ATOM 678 O O . VAL A 1 96 ? -27.004 -3.772 16.997 1.00 86.19 96 VAL A O 1
ATOM 681 N N . PRO A 1 97 ? -27.744 -5.873 16.658 1.00 83.25 97 PRO A N 1
ATOM 682 C CA . PRO A 1 97 ? -29.074 -5.609 17.194 1.00 83.25 97 PRO A CA 1
ATOM 683 C C . PRO A 1 97 ? -29.009 -5.052 18.621 1.00 83.25 97 PRO A C 1
ATOM 685 O O . PRO A 1 97 ? -28.358 -5.627 19.488 1.00 83.25 97 PRO A O 1
ATOM 688 N N . GLY A 1 98 ? -29.696 -3.935 18.861 1.00 84.38 98 GLY A N 1
ATOM 689 C CA . GLY A 1 98 ? -29.712 -3.265 20.165 1.00 84.38 98 GLY A CA 1
ATOM 690 C C . GLY A 1 98 ? -28.597 -2.235 20.383 1.00 84.38 98 GLY A C 1
ATOM 691 O O . GLY A 1 98 ? -28.647 -1.521 21.380 1.00 84.38 98 GLY A O 1
ATOM 692 N N . VAL A 1 99 ? -27.646 -2.092 19.454 1.00 86.19 99 VAL A N 1
ATOM 693 C CA . VAL A 1 99 ? -26.634 -1.025 19.482 1.00 86.19 99 VAL A CA 1
ATOM 694 C C . VAL A 1 99 ? -26.984 0.036 18.439 1.00 86.19 99 VAL A C 1
ATOM 696 O O . VAL A 1 99 ? -27.189 -0.273 17.267 1.00 86.19 99 VAL A O 1
ATOM 699 N N . ALA A 1 100 ? -27.067 1.300 18.858 1.00 86.56 100 ALA A N 1
ATOM 700 C CA . ALA A 1 100 ? -27.341 2.414 17.956 1.00 86.56 100 ALA A CA 1
ATOM 701 C C . ALA A 1 100 ? -26.069 2.804 17.186 1.00 86.56 100 ALA A C 1
ATOM 703 O O . ALA A 1 100 ? -25.176 3.439 17.744 1.00 86.56 100 ALA A O 1
ATOM 704 N N . GLY A 1 101 ? -26.001 2.417 15.910 1.00 88.38 101 GLY A N 1
ATOM 705 C CA . GLY A 1 101 ? -24.869 2.697 15.024 1.00 88.38 101 GLY A CA 1
ATOM 706 C C . GLY A 1 101 ? -24.185 1.427 14.521 1.00 88.38 101 GLY A C 1
ATOM 707 O O . GLY A 1 101 ? -24.784 0.351 14.482 1.00 88.38 101 GLY A O 1
ATOM 708 N N . ARG A 1 102 ? -22.920 1.554 14.116 1.00 90.12 102 ARG A N 1
ATOM 709 C CA . ARG A 1 102 ? -22.074 0.429 13.700 1.00 90.12 102 ARG A CA 1
ATOM 710 C C . ARG A 1 102 ? -21.034 0.130 14.763 1.00 90.12 102 ARG A C 1
ATOM 712 O O . ARG A 1 102 ? -20.371 1.037 15.258 1.00 90.12 102 ARG A O 1
ATOM 719 N N . VAL A 1 103 ? -20.871 -1.149 15.072 1.00 92.31 103 VAL A N 1
ATOM 720 C CA . VAL A 1 103 ? -19.810 -1.641 15.949 1.00 92.31 103 VAL A CA 1
ATOM 721 C C . VAL A 1 103 ? -18.592 -1.952 15.094 1.00 92.31 103 VAL A C 1
ATOM 723 O O . VAL A 1 103 ? -18.701 -2.644 14.082 1.00 92.31 103 VAL A O 1
ATOM 726 N N . LEU A 1 104 ? -17.442 -1.430 15.501 1.00 94.12 104 LEU A N 1
ATOM 727 C CA . LEU A 1 104 ? -16.147 -1.692 14.896 1.00 94.12 104 LEU A CA 1
ATOM 728 C C . LEU A 1 104 ? -15.323 -2.528 15.867 1.00 94.12 104 LEU A C 1
ATOM 730 O O . LEU A 1 104 ? -15.084 -2.102 16.998 1.00 94.12 104 LEU A O 1
ATOM 734 N N . TYR A 1 105 ? -14.864 -3.683 15.408 1.00 93.62 105 TYR A N 1
ATOM 735 C CA . TYR A 1 105 ? -13.809 -4.448 16.057 1.00 93.62 105 TYR A CA 1
ATOM 736 C C . TYR A 1 105 ? -12.503 -4.147 15.337 1.00 93.62 105 TYR A C 1
ATOM 738 O O . TYR A 1 105 ? -12.462 -4.171 14.111 1.00 93.62 105 TYR A O 1
ATOM 746 N N . VAL A 1 106 ? -11.456 -3.831 16.090 1.00 94.69 106 VAL A N 1
ATOM 747 C CA . VAL A 1 106 ? -10.140 -3.491 15.551 1.00 94.69 106 VAL A CA 1
ATOM 748 C C . VAL A 1 106 ? -9.113 -4.418 16.177 1.00 94.69 106 VAL A C 1
ATOM 750 O O . VAL A 1 106 ? -8.810 -4.314 17.371 1.00 94.69 106 VAL A O 1
ATOM 753 N N . GLU A 1 107 ? -8.595 -5.331 15.366 1.00 93.19 107 GLU A N 1
ATOM 754 C CA . GLU A 1 107 ? -7.504 -6.221 15.745 1.00 93.19 107 GLU A CA 1
ATOM 755 C C . GLU A 1 107 ? -6.169 -5.646 15.280 1.00 93.19 107 GLU A C 1
ATOM 757 O O . GLU A 1 107 ? -6.030 -5.246 14.127 1.00 93.19 107 GLU A O 1
ATOM 762 N N . ASP A 1 108 ? -5.185 -5.600 16.179 1.00 93.94 108 ASP A N 1
ATOM 763 C CA . ASP A 1 108 ? -3.828 -5.184 15.834 1.00 93.94 108 ASP A CA 1
ATOM 764 C C . ASP A 1 108 ? -3.124 -6.284 15.040 1.00 93.94 108 ASP A C 1
ATOM 766 O O . ASP A 1 108 ? -2.634 -7.271 15.595 1.00 93.94 108 ASP A O 1
ATOM 770 N N . VAL A 1 109 ? -3.037 -6.082 13.732 1.00 89.56 109 VAL A N 1
ATOM 771 C CA . VAL A 1 109 ? -2.313 -6.965 12.821 1.00 89.56 109 VAL A CA 1
ATOM 772 C C . VAL A 1 109 ? -0.996 -6.339 12.382 1.00 89.56 109 VAL A C 1
ATOM 774 O O . VAL A 1 109 ? -0.384 -6.816 11.432 1.00 89.56 109 VAL A O 1
ATOM 777 N N . THR A 1 110 ? -0.496 -5.310 13.080 1.00 85.44 110 THR A N 1
ATOM 778 C CA . THR A 1 110 ? 0.720 -4.577 12.690 1.00 85.44 110 THR A CA 1
ATOM 779 C C . THR A 1 110 ? 1.897 -5.517 12.474 1.00 85.44 110 THR A C 1
ATOM 781 O O . THR A 1 110 ? 2.571 -5.412 11.454 1.00 85.44 110 THR A O 1
ATOM 784 N N . ARG A 1 111 ? 2.101 -6.486 13.378 1.00 85.19 111 ARG A N 1
ATOM 785 C CA . ARG A 1 111 ? 3.178 -7.483 13.267 1.00 85.19 111 ARG A CA 1
ATOM 786 C C . ARG A 1 111 ? 2.974 -8.450 12.101 1.00 85.19 111 ARG A C 1
ATOM 788 O O . ARG A 1 111 ? 3.941 -8.831 11.454 1.00 85.19 111 ARG A O 1
ATOM 795 N N . VAL A 1 112 ? 1.738 -8.886 11.860 1.00 77.06 112 VAL A N 1
ATOM 796 C CA . VAL A 1 112 ? 1.427 -9.811 10.758 1.00 77.06 112 VAL A CA 1
ATOM 797 C C . VAL A 1 112 ? 1.620 -9.086 9.435 1.00 77.06 112 VAL A C 1
ATOM 799 O O . VAL A 1 112 ? 2.425 -9.517 8.622 1.00 77.06 112 VAL A O 1
ATOM 802 N N . ALA A 1 113 ? 1.017 -7.911 9.290 1.00 73.19 113 ALA A N 1
ATOM 803 C CA . ALA A 1 113 ? 1.134 -7.083 8.106 1.00 73.19 113 ALA A CA 1
ATOM 804 C C . ALA A 1 113 ? 2.573 -6.588 7.871 1.00 73.19 113 ALA A C 1
ATOM 806 O O . ALA A 1 113 ? 2.986 -6.417 6.728 1.00 73.19 113 ALA A O 1
ATOM 807 N N . SER A 1 114 ? 3.376 -6.341 8.917 1.00 73.88 114 SER A N 1
ATOM 808 C CA . SER A 1 114 ? 4.798 -6.008 8.748 1.00 73.88 114 SER A CA 1
ATOM 809 C C . SER A 1 114 ? 5.596 -7.209 8.251 1.00 73.88 114 SER A C 1
ATOM 811 O O . SER A 1 114 ? 6.392 -7.046 7.336 1.00 73.88 114 SER A O 1
ATOM 813 N N . LEU A 1 115 ? 5.347 -8.408 8.785 1.00 68.81 115 LEU A N 1
ATOM 814 C CA . LEU A 1 115 ? 5.993 -9.639 8.326 1.00 68.81 115 LEU A CA 1
ATOM 815 C C . LEU A 1 115 ? 5.563 -10.020 6.906 1.00 68.81 115 LEU A C 1
ATOM 817 O O . LEU A 1 115 ? 6.401 -10.390 6.094 1.00 68.81 115 LEU A O 1
ATOM 821 N N . GLU A 1 116 ? 4.284 -9.892 6.570 1.00 64.06 116 GLU A N 1
ATOM 822 C CA . GLU A 1 116 ? 3.789 -10.112 5.211 1.00 64.06 116 GLU A CA 1
ATOM 823 C C . GLU A 1 116 ? 4.373 -9.095 4.237 1.00 64.06 116 GLU A C 1
ATOM 825 O O . GLU A 1 116 ? 4.799 -9.473 3.145 1.00 64.06 116 GLU A O 1
ATOM 830 N N . ARG A 1 117 ? 4.478 -7.820 4.636 1.00 63.44 117 ARG A N 1
ATOM 831 C CA . ARG A 1 117 ? 5.204 -6.819 3.847 1.00 63.44 117 ARG A CA 1
ATOM 832 C C . ARG A 1 11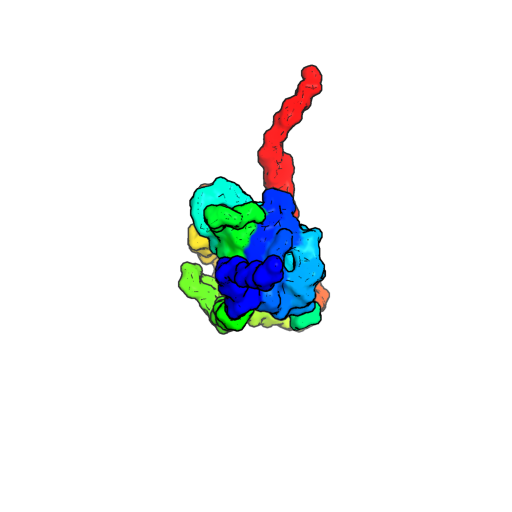7 ? 6.672 -7.172 3.721 1.00 63.44 117 ARG A C 1
ATOM 834 O O . ARG A 1 117 ? 7.197 -7.014 2.632 1.00 63.44 117 ARG A O 1
ATOM 841 N N . GLU A 1 118 ? 7.340 -7.653 4.763 1.00 58.00 118 GLU A N 1
ATOM 842 C CA . GLU A 1 118 ? 8.739 -8.100 4.698 1.00 58.00 118 GLU A CA 1
ATOM 843 C C . GLU A 1 118 ? 8.915 -9.310 3.774 1.00 58.00 118 GLU A C 1
ATOM 845 O O . GLU A 1 118 ? 9.876 -9.351 3.010 1.00 58.00 118 GLU A O 1
ATOM 850 N N . VAL A 1 119 ? 7.967 -10.249 3.754 1.00 52.34 119 VAL A N 1
ATOM 851 C CA . VAL A 1 119 ? 7.934 -11.352 2.782 1.00 52.34 119 VAL A CA 1
ATOM 852 C C . VAL A 1 119 ? 7.775 -10.792 1.363 1.00 52.34 119 VAL A C 1
ATOM 854 O O . VAL A 1 119 ? 8.598 -11.058 0.493 1.00 52.34 119 VAL A O 1
ATOM 857 N N . HIS A 1 120 ? 6.795 -9.926 1.117 1.00 48.84 120 HIS A N 1
ATOM 858 C CA . HIS A 1 120 ? 6.554 -9.387 -0.228 1.00 48.84 120 HIS A CA 1
ATOM 859 C C . HIS A 1 120 ? 7.630 -8.395 -0.702 1.00 48.84 120 HIS A C 1
ATOM 861 O O . HIS A 1 120 ? 7.912 -8.296 -1.896 1.00 48.84 120 HIS A O 1
ATOM 867 N N . THR A 1 121 ? 8.272 -7.673 0.215 1.00 51.69 121 THR A N 1
ATOM 868 C CA . THR A 1 121 ? 9.351 -6.725 -0.102 1.00 51.69 121 THR A CA 1
ATOM 869 C C . THR A 1 121 ? 10.736 -7.358 -0.083 1.00 51.69 121 THR A C 1
ATOM 871 O O . THR A 1 121 ? 11.629 -6.790 -0.703 1.00 51.69 121 THR A O 1
ATOM 874 N N . GLY A 1 122 ? 10.934 -8.501 0.582 1.00 54.69 122 GLY A N 1
ATOM 875 C CA . GLY A 1 122 ? 12.207 -9.223 0.683 1.00 54.69 122 GLY A CA 1
ATOM 876 C C . GLY A 1 122 ? 12.394 -10.327 -0.359 1.00 54.69 122 GLY A C 1
ATOM 877 O O . GLY A 1 122 ? 13.505 -10.832 -0.528 1.00 54.69 122 GLY A O 1
ATOM 878 N N . HIS A 1 123 ? 11.341 -10.700 -1.085 1.00 60.81 123 HIS A N 1
ATOM 879 C CA . HIS A 1 123 ? 11.442 -11.690 -2.149 1.00 60.81 123 HIS A CA 1
ATOM 880 C C . HIS A 1 123 ? 11.976 -11.068 -3.447 1.00 60.81 123 HIS A C 1
ATOM 882 O O . HIS A 1 123 ? 11.514 -10.027 -3.917 1.00 60.81 123 HIS A O 1
ATOM 888 N N . LEU A 1 124 ? 12.954 -11.743 -4.062 1.00 74.88 124 LEU A N 1
ATOM 889 C CA . LEU A 1 124 ? 13.473 -11.368 -5.382 1.00 74.88 124 LEU A CA 1
ATOM 890 C C . LEU A 1 124 ? 12.414 -11.531 -6.481 1.00 74.88 124 LEU A C 1
ATOM 892 O O . LEU A 1 124 ? 12.470 -10.820 -7.483 1.00 74.88 124 LEU A O 1
ATOM 896 N N . ALA A 1 125 ? 11.447 -12.429 -6.280 1.00 82.31 125 ALA A N 1
ATOM 897 C CA . ALA A 1 125 ? 10.345 -12.686 -7.195 1.00 82.31 125 ALA A CA 1
ATOM 898 C C . ALA A 1 125 ? 8.991 -12.584 -6.484 1.00 82.31 125 ALA A C 1
ATOM 900 O O . ALA A 1 125 ? 8.828 -13.032 -5.351 1.00 82.31 125 ALA A O 1
ATOM 901 N N . ASP A 1 126 ? 8.025 -12.015 -7.182 1.00 83.81 126 ASP A N 1
ATOM 902 C CA . ASP A 1 126 ? 6.642 -11.908 -6.778 1.00 83.81 126 ASP A CA 1
ATOM 903 C C . ASP A 1 126 ? 5.913 -13.259 -6.929 1.00 83.81 126 ASP A C 1
ATOM 905 O O . ASP A 1 126 ? 5.918 -13.822 -8.026 1.00 83.81 126 ASP A O 1
ATOM 909 N N . PRO A 1 127 ? 5.270 -13.797 -5.878 1.00 69.50 127 PRO A N 1
ATOM 910 C CA . PRO A 1 127 ? 4.671 -15.131 -5.930 1.00 69.50 127 PRO A CA 1
ATOM 911 C C . PRO A 1 127 ? 3.420 -15.224 -6.818 1.00 69.50 127 PRO A C 1
ATOM 913 O O . PRO A 1 127 ? 3.127 -16.305 -7.323 1.00 69.50 127 PRO A O 1
ATOM 916 N N . GLU A 1 128 ? 2.688 -14.125 -7.021 1.00 75.00 128 GLU A N 1
ATOM 917 C CA . GLU A 1 128 ? 1.441 -14.123 -7.801 1.00 75.00 128 GLU A CA 1
ATOM 918 C C . GLU A 1 128 ? 1.699 -14.064 -9.308 1.00 75.00 128 GLU A C 1
ATOM 920 O O . GLU A 1 128 ? 0.993 -14.695 -10.094 1.00 75.00 128 GLU A O 1
ATOM 925 N N . THR A 1 129 ? 2.717 -13.311 -9.723 1.00 80.44 129 THR A N 1
ATOM 926 C CA . THR A 1 129 ? 3.007 -13.063 -11.143 1.00 80.44 129 THR A CA 1
ATOM 927 C C . THR A 1 129 ? 4.289 -13.726 -11.636 1.00 80.44 129 THR A C 1
ATOM 929 O O . THR A 1 129 ? 4.501 -13.815 -12.844 1.00 80.44 129 THR A O 1
ATOM 932 N N . GLY A 1 130 ? 5.165 -14.169 -10.731 1.00 83.88 130 GLY A N 1
ATOM 933 C CA . GLY A 1 130 ? 6.506 -14.658 -11.057 1.00 83.88 130 GLY A CA 1
ATOM 934 C C . GLY A 1 130 ? 7.482 -13.564 -11.514 1.00 83.88 130 GLY A C 1
ATOM 935 O O . GLY A 1 130 ? 8.620 -13.877 -11.864 1.00 83.88 130 GLY A O 1
ATOM 936 N N . LEU A 1 131 ? 7.056 -12.295 -11.530 1.00 89.50 131 LEU A N 1
ATOM 937 C CA . LEU A 1 131 ? 7.884 -11.140 -11.891 1.00 89.50 131 LEU A CA 1
ATOM 938 C C . LEU A 1 131 ? 8.885 -10.797 -10.788 1.00 89.50 131 LEU A C 1
ATOM 940 O O . LEU A 1 131 ? 8.854 -11.379 -9.711 1.00 89.50 131 LEU A O 1
ATOM 944 N N . ALA A 1 132 ? 9.765 -9.822 -11.022 1.00 88.62 132 ALA A N 1
ATOM 945 C CA . ALA A 1 132 ? 10.612 -9.307 -9.952 1.00 88.62 132 ALA A CA 1
ATOM 946 C C . ALA A 1 132 ? 9.757 -8.723 -8.806 1.00 88.62 132 ALA A C 1
ATOM 948 O O . ALA A 1 132 ? 8.780 -8.012 -9.047 1.00 88.62 132 ALA A O 1
ATOM 949 N N . GLY A 1 133 ? 10.134 -9.015 -7.562 1.00 86.75 133 GLY A N 1
ATOM 950 C CA . GLY A 1 133 ? 9.535 -8.403 -6.375 1.00 86.75 133 GLY A CA 1
ATOM 951 C C . GLY A 1 133 ? 10.136 -7.027 -6.064 1.00 86.75 133 GLY A C 1
ATOM 952 O O . GLY A 1 133 ? 11.088 -6.574 -6.711 1.00 86.75 133 GLY A O 1
ATOM 953 N N . GLY A 1 134 ? 9.618 -6.366 -5.025 1.00 82.81 134 GLY A N 1
ATOM 954 C CA . GLY A 1 134 ? 10.061 -5.022 -4.632 1.00 82.81 134 GLY A CA 1
ATOM 955 C C . GLY A 1 134 ? 11.556 -4.926 -4.289 1.00 82.81 134 GLY A C 1
ATOM 956 O O . GLY A 1 134 ? 12.194 -3.922 -4.616 1.00 82.81 134 GLY A O 1
ATOM 957 N N . ALA A 1 135 ? 12.143 -5.974 -3.696 1.00 80.75 135 ALA A N 1
ATOM 958 C CA . ALA A 1 135 ? 13.579 -6.029 -3.406 1.00 80.75 135 ALA A CA 1
ATOM 959 C C . ALA A 1 135 ? 14.430 -5.972 -4.677 1.00 80.75 135 ALA A C 1
ATOM 961 O O . ALA A 1 135 ? 15.332 -5.140 -4.766 1.00 80.75 135 ALA A O 1
ATOM 962 N N . LEU A 1 136 ? 14.139 -6.839 -5.654 1.00 85.19 136 LEU A N 1
ATOM 963 C CA . LEU A 1 136 ? 14.911 -6.915 -6.896 1.00 85.19 136 LEU A CA 1
ATOM 964 C C . LEU A 1 136 ? 14.719 -5.655 -7.744 1.00 85.19 136 LEU A C 1
ATOM 966 O O . LEU A 1 136 ? 15.677 -5.174 -8.340 1.00 85.19 136 LEU A O 1
ATOM 970 N N . LEU A 1 137 ? 13.512 -5.078 -7.752 1.00 89.50 137 LEU A N 1
ATOM 971 C CA . LEU A 1 137 ? 13.268 -3.785 -8.387 1.00 89.50 137 LEU A CA 1
ATOM 972 C C . LEU A 1 137 ? 14.182 -2.695 -7.820 1.00 89.50 137 LEU A C 1
ATOM 974 O O . LEU A 1 137 ? 14.819 -1.971 -8.584 1.00 89.50 137 LEU A O 1
ATOM 978 N N . ARG A 1 138 ? 14.224 -2.566 -6.488 1.00 85.94 138 ARG A N 1
ATOM 979 C CA . ARG A 1 138 ? 15.034 -1.547 -5.812 1.00 85.94 138 ARG A CA 1
ATOM 980 C C . ARG A 1 138 ? 16.516 -1.754 -6.094 1.00 85.94 138 ARG A C 1
ATOM 982 O O . ARG A 1 138 ? 17.166 -0.806 -6.515 1.00 85.94 138 ARG A O 1
ATOM 989 N N . ASP A 1 139 ? 17.008 -2.981 -5.931 1.00 87.69 139 ASP A N 1
ATOM 990 C CA . ASP A 1 139 ? 18.400 -3.344 -6.214 1.00 87.69 139 ASP A CA 1
ATOM 991 C C . ASP A 1 139 ? 18.796 -2.972 -7.651 1.00 87.69 139 ASP A C 1
ATOM 993 O O . ASP A 1 139 ? 19.762 -2.240 -7.871 1.00 87.69 139 ASP A O 1
ATOM 997 N N . ARG A 1 140 ? 17.988 -3.377 -8.639 1.00 90.31 140 ARG A N 1
ATOM 998 C CA . ARG A 1 140 ? 18.243 -3.073 -10.053 1.00 90.31 140 ARG A CA 1
ATOM 999 C C . ARG A 1 140 ? 18.192 -1.584 -10.352 1.00 90.31 140 ARG A C 1
ATOM 1001 O O . ARG A 1 140 ? 19.039 -1.084 -11.088 1.00 90.31 140 ARG A O 1
ATOM 1008 N N . LEU A 1 141 ? 17.235 -0.862 -9.775 1.00 89.62 141 LEU A N 1
ATOM 1009 C CA . LEU A 1 141 ? 17.105 0.572 -9.996 1.00 89.62 141 LEU A CA 1
ATOM 1010 C C . LEU A 1 141 ? 18.265 1.353 -9.371 1.00 89.62 141 LEU A C 1
ATOM 1012 O O . LEU A 1 141 ? 18.839 2.221 -10.024 1.00 89.62 141 LEU A O 1
ATOM 1016 N N . GLU A 1 142 ? 18.638 1.040 -8.131 1.00 88.88 142 GLU A N 1
ATOM 1017 C CA . GLU A 1 142 ? 19.788 1.648 -7.456 1.00 88.88 142 GLU A CA 1
ATOM 1018 C C . GLU A 1 142 ? 21.087 1.350 -8.207 1.00 88.88 142 GLU A C 1
ATOM 1020 O O . GLU A 1 142 ? 21.891 2.258 -8.433 1.00 88.88 142 GLU A O 1
ATOM 1025 N N . HIS A 1 143 ? 21.258 0.112 -8.675 1.00 90.06 143 HIS A N 1
ATOM 1026 C CA . HIS A 1 143 ? 22.395 -0.277 -9.497 1.00 90.06 143 HIS A CA 1
ATOM 1027 C C . HIS A 1 143 ? 22.468 0.532 -10.799 1.00 90.06 143 HIS A C 1
ATOM 1029 O O . HIS A 1 143 ? 23.508 1.120 -11.107 1.00 90.06 143 HIS A O 1
ATOM 1035 N N . ALA A 1 144 ? 21.360 0.626 -11.538 1.00 90.12 144 ALA A N 1
ATOM 1036 C CA . ALA A 1 144 ? 21.291 1.375 -12.787 1.00 90.12 144 ALA A CA 1
ATOM 1037 C C . ALA A 1 144 ? 21.600 2.870 -12.579 1.00 90.12 144 ALA A C 1
ATOM 1039 O O . ALA A 1 144 ? 22.357 3.471 -13.348 1.00 90.12 144 ALA A O 1
ATOM 1040 N N . LEU A 1 145 ? 21.066 3.478 -11.515 1.00 88.12 145 LEU A N 1
ATOM 1041 C CA . LEU A 1 145 ? 21.334 4.880 -11.176 1.00 88.12 145 LEU A CA 1
ATOM 1042 C C . LEU A 1 145 ? 22.799 5.109 -10.791 1.00 88.12 145 LEU A C 1
ATOM 1044 O O . LEU A 1 145 ? 23.396 6.086 -11.241 1.00 88.12 145 LEU A O 1
ATOM 1048 N N . ALA A 1 146 ? 23.403 4.188 -10.038 1.00 88.94 146 ALA A N 1
ATOM 1049 C CA . ALA A 1 146 ? 24.821 4.253 -9.703 1.00 88.94 146 ALA A CA 1
ATOM 1050 C C . ALA A 1 146 ? 25.721 4.130 -10.947 1.00 88.94 146 ALA A C 1
ATOM 1052 O O . ALA A 1 146 ? 26.759 4.790 -11.025 1.00 88.94 146 ALA A O 1
ATOM 1053 N N . LEU A 1 147 ? 25.335 3.315 -11.938 1.00 87.81 147 LEU A N 1
ATOM 1054 C CA . LEU A 1 147 ? 26.041 3.235 -13.221 1.00 87.81 147 LEU A CA 1
ATOM 1055 C C . LEU A 1 147 ? 25.903 4.528 -14.031 1.00 87.81 147 LEU A C 1
ATOM 1057 O O . LEU A 1 147 ? 26.896 5.000 -14.579 1.00 87.81 147 LEU A O 1
ATOM 1061 N N . ARG A 1 148 ? 24.713 5.136 -14.054 1.00 88.38 148 ARG A N 1
ATOM 1062 C CA . ARG A 1 148 ? 24.480 6.447 -14.680 1.00 88.38 148 ARG A CA 1
ATOM 1063 C C . ARG A 1 148 ? 25.317 7.556 -14.043 1.00 88.38 148 ARG A C 1
ATOM 1065 O O . ARG A 1 148 ? 25.851 8.403 -14.747 1.00 88.38 148 ARG A O 1
ATOM 1072 N N . ASP A 1 149 ? 25.447 7.565 -12.718 1.00 86.88 149 ASP A N 1
ATOM 1073 C CA . ASP A 1 149 ? 26.271 8.568 -12.028 1.00 86.88 149 ASP A CA 1
ATOM 1074 C C . ASP A 1 149 ? 27.759 8.451 -12.373 1.00 86.88 149 ASP A C 1
ATOM 1076 O O . ASP A 1 149 ? 28.483 9.445 -12.338 1.00 86.88 149 ASP A O 1
ATOM 1080 N N . ARG A 1 150 ? 28.215 7.252 -12.750 1.00 87.00 150 ARG A N 1
ATOM 1081 C CA . ARG A 1 150 ? 29.580 7.024 -13.243 1.00 87.00 150 ARG A CA 1
ATOM 1082 C C . ARG A 1 150 ? 29.736 7.340 -14.728 1.00 87.00 150 ARG A C 1
ATOM 1084 O O . ARG A 1 150 ? 30.827 7.718 -15.145 1.00 87.00 150 ARG A O 1
ATOM 1091 N N . ASP A 1 151 ? 28.674 7.176 -15.511 1.00 87.81 151 ASP A N 1
ATOM 1092 C CA . ASP A 1 151 ? 28.660 7.384 -16.956 1.00 87.81 151 ASP A CA 1
ATOM 1093 C C . ASP A 1 151 ? 27.383 8.130 -17.393 1.00 87.81 151 ASP A C 1
ATOM 1095 O O . ASP A 1 151 ? 26.339 7.505 -17.609 1.00 87.81 151 ASP A O 1
ATOM 1099 N N . PRO A 1 152 ? 27.462 9.464 -17.579 1.00 81.25 152 PRO A N 1
ATOM 1100 C CA . PRO A 1 152 ? 26.324 10.293 -17.979 1.00 81.25 152 PRO A CA 1
ATOM 1101 C C . PRO A 1 152 ? 25.737 9.962 -19.357 1.00 81.25 152 PRO A C 1
ATOM 1103 O O . PRO A 1 152 ? 24.689 10.502 -19.709 1.00 81.25 152 PRO A O 1
ATOM 1106 N N . SER A 1 153 ? 26.407 9.129 -20.163 1.00 83.19 153 SER A N 1
ATOM 1107 C CA . SER A 1 153 ? 25.871 8.673 -21.449 1.00 83.19 153 SER A CA 1
ATOM 1108 C C . SER A 1 153 ? 24.792 7.596 -21.294 1.00 83.19 153 SER A C 1
ATOM 1110 O O . SER A 1 153 ? 23.977 7.410 -22.201 1.00 83.19 153 SER A O 1
ATOM 1112 N N . ARG A 1 154 ? 24.740 6.930 -20.132 1.00 85.06 154 ARG A N 1
ATOM 1113 C CA . ARG A 1 154 ? 23.694 5.966 -19.794 1.00 85.06 154 ARG A CA 1
ATOM 1114 C C . ARG A 1 154 ? 22.415 6.689 -19.411 1.00 85.06 154 ARG A C 1
ATOM 1116 O O . ARG A 1 154 ? 22.430 7.672 -18.676 1.00 85.06 154 ARG A O 1
ATOM 1123 N N . ALA A 1 155 ? 21.285 6.173 -19.873 1.00 86.06 155 ALA A N 1
ATOM 1124 C CA . ALA A 1 155 ? 19.972 6.711 -19.545 1.00 86.06 155 ALA A CA 1
ATOM 1125 C C . ALA A 1 155 ? 19.174 5.664 -18.775 1.00 86.06 155 ALA A C 1
ATOM 1127 O O . ALA A 1 155 ? 18.958 4.560 -19.265 1.00 86.06 155 ALA A O 1
ATOM 1128 N N . VAL A 1 156 ? 18.711 6.026 -17.581 1.00 89.25 156 VAL A N 1
ATOM 1129 C CA . VAL A 1 156 ? 17.827 5.178 -16.777 1.00 89.25 156 VAL A CA 1
ATOM 1130 C C . VAL A 1 156 ? 16.453 5.801 -16.801 1.00 89.25 156 VAL A C 1
ATOM 1132 O O . VAL A 1 156 ? 16.295 6.980 -16.493 1.00 89.25 156 VAL A O 1
ATOM 1135 N N . SER A 1 157 ? 15.458 5.014 -17.169 1.00 89.19 157 SER A N 1
ATOM 1136 C CA . SER A 1 157 ? 14.068 5.445 -17.167 1.00 89.19 157 SER A CA 1
ATOM 1137 C C . SER A 1 157 ? 13.214 4.400 -16.476 1.00 89.19 157 SER A C 1
ATOM 1139 O O . SER A 1 157 ? 13.510 3.209 -16.544 1.00 89.19 157 SER A O 1
ATOM 1141 N N . CYS A 1 158 ? 12.133 4.830 -15.842 1.00 89.75 158 CYS A N 1
ATOM 1142 C CA . CYS A 1 158 ? 11.135 3.926 -15.303 1.00 89.75 158 CYS A CA 1
ATOM 1143 C C . CYS A 1 158 ? 9.744 4.243 -15.850 1.00 89.75 158 CYS A C 1
ATOM 1145 O O . CYS A 1 158 ? 9.404 5.386 -16.167 1.00 89.75 158 CYS A O 1
ATOM 1147 N N . CYS A 1 159 ? 8.941 3.195 -15.964 1.00 89.19 159 CYS A N 1
ATOM 1148 C CA . CYS A 1 159 ? 7.542 3.253 -16.335 1.00 89.19 159 CYS A CA 1
ATOM 1149 C C . CYS A 1 159 ? 6.728 2.556 -15.247 1.00 89.19 159 CYS A C 1
ATOM 1151 O O . CYS A 1 159 ? 7.052 1.437 -14.860 1.00 89.19 159 CYS A O 1
ATOM 1153 N N . ILE A 1 160 ? 5.675 3.207 -14.769 1.00 88.06 160 ILE A N 1
ATOM 1154 C CA . ILE A 1 160 ? 4.701 2.639 -13.842 1.00 88.06 160 ILE A CA 1
ATOM 1155 C C . ILE A 1 160 ? 3.399 2.440 -14.602 1.00 88.06 160 ILE A C 1
ATOM 1157 O O . ILE A 1 160 ? 2.872 3.382 -15.192 1.00 88.06 160 ILE A O 1
ATOM 1161 N N . VAL A 1 161 ? 2.893 1.214 -14.563 1.00 87.88 161 VAL A N 1
ATOM 1162 C CA . VAL A 1 161 ? 1.584 0.830 -15.078 1.00 87.88 161 VAL A CA 1
ATOM 1163 C C . VAL A 1 161 ? 0.703 0.503 -13.877 1.00 87.88 161 VAL A C 1
ATOM 1165 O O . VAL A 1 161 ? 0.934 -0.488 -13.184 1.00 87.88 161 VAL A O 1
ATOM 1168 N N . ALA A 1 162 ? -0.268 1.366 -13.591 1.00 83.81 162 ALA A N 1
ATOM 1169 C CA . ALA A 1 162 ? -1.230 1.155 -12.516 1.00 83.81 162 ALA A CA 1
ATOM 1170 C C . ALA A 1 162 ? -2.495 0.517 -13.090 1.00 83.81 162 ALA A C 1
ATOM 1172 O O . ALA A 1 162 ? -3.097 1.066 -14.013 1.00 83.81 162 ALA A O 1
ATOM 1173 N N . VAL A 1 163 ? -2.873 -0.644 -12.554 1.00 81.56 163 VAL A N 1
ATOM 1174 C CA . VAL A 1 163 ? -4.056 -1.391 -12.995 1.00 81.56 163 VAL A CA 1
ATOM 1175 C C . VAL A 1 163 ? -5.167 -1.183 -11.958 1.00 81.56 163 VAL A C 1
ATOM 1177 O O . VAL A 1 163 ? -4.917 -1.435 -10.774 1.00 81.56 163 VAL A O 1
ATOM 1180 N N . PRO A 1 164 ? -6.361 -0.704 -12.357 1.00 75.88 164 PRO A N 1
ATOM 1181 C CA . PRO A 1 164 ? -7.490 -0.520 -11.444 1.00 75.88 164 PRO A CA 1
ATOM 1182 C C . PRO A 1 164 ? -7.962 -1.861 -10.865 1.00 75.88 164 PRO A C 1
ATOM 1184 O O . PRO A 1 164 ? -7.520 -2.926 -11.307 1.00 75.88 164 PRO A O 1
ATOM 1187 N N . ASP A 1 165 ? -8.825 -1.827 -9.853 1.00 73.12 165 ASP A N 1
ATOM 1188 C CA . ASP A 1 165 ? -9.270 -3.038 -9.149 1.00 73.12 165 ASP A CA 1
ATOM 1189 C C . ASP A 1 165 ? -10.107 -3.958 -10.045 1.00 73.12 165 ASP A C 1
ATOM 1191 O O . ASP A 1 165 ? -10.002 -5.179 -9.944 1.00 73.12 165 ASP A O 1
ATOM 1195 N N . GLU A 1 166 ? -10.856 -3.379 -10.983 1.00 73.81 166 GLU A N 1
ATOM 1196 C CA . GLU A 1 166 ? -11.650 -4.088 -11.987 1.00 73.81 166 GLU A CA 1
ATOM 1197 C C . GLU A 1 166 ? -10.789 -4.716 -13.098 1.00 73.81 166 GLU A C 1
ATOM 1199 O O . GLU A 1 166 ? -11.274 -5.555 -13.856 1.00 73.81 166 GLU A O 1
ATOM 1204 N N . GLY A 1 167 ? -9.517 -4.313 -13.203 1.00 73.50 167 GLY A N 1
ATOM 1205 C CA . GLY A 1 167 ? -8.580 -4.791 -14.214 1.00 73.50 167 GLY A CA 1
ATOM 1206 C C . GLY A 1 167 ? -7.807 -6.046 -13.792 1.00 73.50 167 GLY A C 1
ATOM 1207 O O . GLY A 1 167 ? -7.396 -6.210 -12.638 1.00 73.50 167 GLY A O 1
ATOM 1208 N N . ASP A 1 168 ? -7.533 -6.913 -14.763 1.00 83.25 168 ASP A N 1
ATOM 1209 C CA . ASP A 1 168 ? -6.715 -8.112 -14.618 1.00 83.25 168 ASP A CA 1
ATOM 1210 C C . ASP A 1 168 ? -5.218 -7.785 -14.746 1.00 83.25 168 ASP A C 1
ATOM 1212 O O . ASP A 1 168 ? -4.628 -7.738 -15.834 1.00 83.25 168 ASP A O 1
ATOM 1216 N N . LEU A 1 169 ? -4.582 -7.612 -13.587 1.00 82.81 169 LEU A N 1
ATOM 1217 C CA . LEU A 1 169 ? -3.147 -7.365 -13.470 1.00 82.81 169 LEU A CA 1
ATOM 1218 C C . LEU A 1 169 ? -2.300 -8.490 -14.083 1.00 82.81 169 LEU A C 1
ATOM 1220 O O . LEU A 1 169 ? -1.253 -8.198 -14.661 1.00 82.81 169 LEU A O 1
ATOM 1224 N N . ALA A 1 170 ? -2.731 -9.753 -14.010 1.00 83.62 170 ALA A N 1
ATOM 1225 C CA . ALA A 1 170 ? -1.969 -10.882 -14.544 1.00 83.62 170 ALA A CA 1
ATOM 1226 C C . ALA A 1 170 ? -1.964 -10.889 -16.080 1.00 83.62 170 ALA A C 1
ATOM 1228 O O . ALA A 1 170 ? -0.983 -11.292 -16.713 1.00 83.62 170 ALA A O 1
ATOM 1229 N N . THR A 1 171 ? -3.049 -10.429 -16.699 1.00 83.88 171 THR A N 1
ATOM 1230 C CA . THR A 1 171 ? -3.120 -10.243 -18.152 1.00 83.88 171 THR A CA 1
ATOM 1231 C C . THR A 1 171 ? -2.226 -9.092 -18.611 1.00 83.88 171 THR A C 1
ATOM 1233 O O . THR A 1 171 ? -1.413 -9.287 -19.519 1.00 83.88 171 THR A O 1
ATOM 1236 N N . VAL A 1 172 ? -2.263 -7.949 -17.919 1.00 84.56 172 VAL A N 1
ATOM 1237 C CA . VAL A 1 172 ? -1.358 -6.824 -18.215 1.00 84.56 172 VAL A CA 1
ATOM 1238 C C . VAL A 1 172 ? 0.105 -7.233 -18.013 1.00 84.56 172 VAL A C 1
ATOM 1240 O O . VAL A 1 172 ? 0.943 -6.959 -18.868 1.00 84.56 172 VAL A O 1
ATOM 1243 N N . ALA A 1 173 ? 0.423 -7.946 -16.931 1.00 86.94 173 ALA A N 1
ATOM 1244 C CA . ALA A 1 173 ? 1.771 -8.436 -16.651 1.00 86.94 173 ALA A CA 1
ATOM 1245 C C . ALA A 1 173 ? 2.320 -9.320 -17.781 1.00 86.94 173 ALA A C 1
ATOM 1247 O O . ALA A 1 173 ? 3.439 -9.092 -18.238 1.00 86.94 173 ALA A O 1
ATOM 1248 N N . ARG A 1 174 ? 1.528 -10.275 -18.287 1.00 86.56 174 ARG A N 1
ATOM 1249 C CA . ARG A 1 174 ? 1.928 -11.130 -19.420 1.00 86.56 174 ARG A CA 1
ATOM 1250 C C . ARG A 1 174 ? 2.199 -10.321 -20.686 1.00 86.56 174 ARG A C 1
ATOM 1252 O O . ARG A 1 174 ? 3.236 -10.510 -21.316 1.00 86.56 174 ARG A O 1
ATOM 1259 N N . ALA A 1 175 ? 1.326 -9.370 -21.009 1.00 84.81 175 ALA A N 1
ATOM 1260 C CA . ALA A 1 175 ? 1.525 -8.482 -22.152 1.00 84.81 175 ALA A CA 1
ATOM 1261 C C . ALA A 1 175 ? 2.805 -7.632 -22.017 1.00 84.81 175 ALA A C 1
ATOM 1263 O O . ALA A 1 175 ? 3.522 -7.405 -22.996 1.00 84.81 175 ALA A O 1
ATOM 1264 N N . LEU A 1 176 ? 3.127 -7.181 -20.798 1.00 86.75 176 LEU A N 1
ATOM 1265 C CA . LEU A 1 176 ? 4.367 -6.456 -20.529 1.00 86.75 176 LEU A CA 1
ATOM 1266 C C . LEU A 1 176 ? 5.598 -7.334 -20.742 1.00 86.75 176 LEU A C 1
ATOM 1268 O O . LEU A 1 176 ? 6.526 -6.874 -21.404 1.00 86.75 176 LEU A O 1
ATOM 1272 N N . VAL A 1 177 ? 5.598 -8.576 -20.248 1.00 88.25 177 VAL A N 1
ATOM 1273 C CA . VAL A 1 177 ? 6.711 -9.529 -20.427 1.00 88.25 177 VAL A CA 1
ATOM 1274 C C . VAL A 1 177 ? 7.062 -9.709 -21.906 1.00 88.25 177 VAL A C 1
ATOM 1276 O O . VAL A 1 177 ? 8.238 -9.734 -22.255 1.00 88.25 177 VAL A O 1
ATOM 1279 N N . GLU A 1 178 ? 6.063 -9.773 -22.786 1.00 85.50 178 GLU A N 1
ATOM 1280 C CA . GLU A 1 178 ? 6.269 -9.929 -24.235 1.00 85.50 178 GLU A CA 1
ATOM 1281 C C . GLU A 1 178 ? 6.761 -8.644 -24.930 1.00 85.50 178 GLU A C 1
ATOM 1283 O O . GLU A 1 178 ? 7.281 -8.686 -26.047 1.00 85.50 178 GLU A O 1
ATOM 1288 N N . THR A 1 179 ? 6.612 -7.487 -24.282 1.00 85.00 179 THR A N 1
ATOM 1289 C CA . THR A 1 179 ? 6.869 -6.167 -24.882 1.00 85.00 179 THR A CA 1
ATOM 1290 C C . THR A 1 179 ? 8.200 -5.556 -24.457 1.00 85.00 179 THR A C 1
ATOM 1292 O O . THR A 1 179 ? 8.830 -4.819 -25.238 1.00 85.00 179 THR A O 1
ATOM 1295 N N . VAL A 1 180 ? 8.594 -5.803 -23.208 1.00 85.50 180 VAL A N 1
ATOM 1296 C CA . VAL A 1 180 ? 9.847 -5.317 -22.625 1.00 85.50 180 VAL A CA 1
ATOM 1297 C C . VAL A 1 180 ? 11.027 -6.124 -23.151 1.00 85.50 180 VAL A C 1
ATOM 1299 O O . VAL A 1 180 ? 10.891 -7.275 -23.566 1.00 85.50 180 VAL A O 1
ATOM 1302 N N . ARG A 1 181 ? 12.207 -5.506 -23.195 1.00 85.75 181 ARG A N 1
ATOM 1303 C CA . ARG A 1 181 ? 13.416 -6.212 -23.625 1.00 85.75 181 ARG A CA 1
ATOM 1304 C C . ARG A 1 181 ? 13.905 -7.106 -22.495 1.00 85.75 181 ARG A C 1
ATOM 1306 O O . ARG A 1 181 ? 13.674 -6.821 -21.328 1.00 85.75 181 ARG A O 1
ATOM 1313 N N . SER A 1 182 ? 14.694 -8.121 -22.833 1.00 81.19 182 SER A N 1
ATOM 1314 C CA . SER A 1 182 ? 15.342 -8.989 -21.839 1.00 81.19 182 SER A CA 1
ATOM 1315 C C . SER A 1 182 ? 16.302 -8.248 -20.897 1.00 81.19 182 SER A C 1
ATOM 1317 O O . SER A 1 182 ? 16.694 -8.795 -19.873 1.00 81.19 182 SER A O 1
ATOM 1319 N N . THR A 1 183 ? 16.731 -7.039 -21.267 1.00 81.50 183 THR A N 1
ATOM 1320 C CA . THR A 1 183 ? 17.577 -6.158 -20.450 1.00 81.50 183 THR A CA 1
ATOM 1321 C C . THR A 1 183 ? 16.778 -5.284 -19.488 1.00 81.50 183 THR A C 1
ATOM 1323 O O . THR A 1 183 ? 17.356 -4.756 -18.545 1.00 81.50 183 THR A O 1
ATOM 1326 N N . ASP A 1 184 ? 15.478 -5.106 -19.725 1.00 89.44 184 ASP A N 1
ATOM 1327 C CA . ASP A 1 184 ? 14.624 -4.284 -18.876 1.00 89.44 184 ASP A CA 1
ATOM 1328 C C . ASP A 1 184 ? 14.174 -5.111 -17.664 1.00 89.44 184 ASP A C 1
ATOM 1330 O O . ASP A 1 184 ? 13.898 -6.308 -17.770 1.00 89.44 184 ASP A O 1
ATOM 1334 N N . THR A 1 185 ? 14.077 -4.479 -16.496 1.00 90.44 185 THR A N 1
ATOM 1335 C CA . THR A 1 185 ? 13.555 -5.145 -15.294 1.00 90.44 185 THR A CA 1
ATOM 1336 C C . THR A 1 185 ? 12.063 -4.875 -15.181 1.00 90.44 185 THR A C 1
ATOM 1338 O O . THR A 1 185 ? 11.663 -3.724 -15.023 1.00 90.44 185 THR A O 1
ATOM 1341 N N . LEU A 1 186 ? 11.245 -5.927 -15.230 1.00 92.56 186 LEU A N 1
ATOM 1342 C CA . LEU A 1 186 ? 9.807 -5.858 -14.974 1.00 92.56 186 LEU A CA 1
ATOM 1343 C C . LEU A 1 186 ? 9.498 -6.423 -13.585 1.00 92.56 186 LEU A C 1
ATOM 1345 O O . LEU A 1 186 ? 9.793 -7.586 -13.301 1.00 92.56 186 LEU A O 1
ATOM 1349 N N . ALA A 1 187 ? 8.893 -5.599 -12.736 1.00 91.75 187 ALA A N 1
ATOM 1350 C CA . ALA A 1 187 ? 8.575 -5.927 -11.356 1.00 91.75 187 ALA A CA 1
ATOM 1351 C C . ALA A 1 187 ? 7.109 -5.655 -11.018 1.00 91.75 187 ALA A C 1
ATOM 1353 O O . ALA A 1 187 ? 6.494 -4.756 -11.596 1.00 91.75 187 ALA A O 1
ATOM 1354 N N . ARG A 1 188 ? 6.578 -6.379 -10.029 1.00 89.75 188 ARG A N 1
ATOM 1355 C CA . ARG A 1 188 ? 5.299 -6.058 -9.390 1.00 89.75 188 ARG A CA 1
ATOM 1356 C C . ARG A 1 188 ? 5.546 -5.407 -8.034 1.00 89.75 188 ARG A C 1
ATOM 1358 O O . ARG A 1 188 ? 6.337 -5.898 -7.231 1.00 89.75 188 ARG A O 1
ATOM 1365 N N . VAL A 1 189 ? 4.843 -4.308 -7.784 1.00 82.94 189 VAL A N 1
ATOM 1366 C CA . VAL A 1 189 ? 4.758 -3.656 -6.475 1.00 82.94 189 VAL A CA 1
ATOM 1367 C C . VAL A 1 189 ? 3.288 -3.374 -6.200 1.00 82.94 189 VAL A C 1
ATOM 1369 O O . VAL A 1 189 ? 2.685 -2.515 -6.848 1.00 82.94 189 VAL A O 1
ATOM 1372 N N . ASP A 1 190 ? 2.706 -4.118 -5.265 1.00 78.44 190 ASP A N 1
ATOM 1373 C CA . ASP A 1 190 ? 1.274 -4.090 -4.956 1.00 78.44 190 ASP A CA 1
ATOM 1374 C C . ASP A 1 190 ? 0.414 -4.297 -6.230 1.00 78.44 190 ASP A C 1
ATOM 1376 O O . ASP A 1 190 ? 0.575 -5.287 -6.949 1.00 78.44 190 ASP A O 1
ATOM 1380 N N . ARG A 1 191 ? -0.474 -3.345 -6.554 1.00 76.38 191 ARG A N 1
ATOM 1381 C CA . ARG A 1 191 ? -1.288 -3.313 -7.788 1.00 76.38 191 ARG A CA 1
ATOM 1382 C C . ARG A 1 191 ? -0.643 -2.555 -8.956 1.00 76.38 191 ARG A C 1
ATOM 1384 O O . ARG A 1 191 ? -1.319 -2.136 -9.897 1.00 76.38 191 ARG A O 1
ATOM 1391 N N . THR A 1 192 ? 0.667 -2.336 -8.904 1.00 84.62 192 THR A N 1
ATOM 1392 C CA . THR A 1 192 ? 1.401 -1.630 -9.958 1.00 84.62 192 THR A CA 1
ATOM 1393 C C . THR A 1 192 ? 2.489 -2.501 -10.556 1.00 84.62 192 THR A C 1
ATOM 1395 O O . THR A 1 192 ? 3.153 -3.273 -9.864 1.00 84.62 192 THR A O 1
ATOM 1398 N N . LEU A 1 193 ? 2.679 -2.358 -11.862 1.00 89.94 193 LEU A N 1
ATOM 1399 C CA . LEU A 1 193 ? 3.767 -2.981 -12.598 1.00 89.94 193 LEU A CA 1
ATOM 1400 C C . LEU A 1 193 ? 4.798 -1.899 -12.908 1.00 89.94 193 LEU A C 1
ATOM 1402 O O . LEU A 1 193 ? 4.459 -0.831 -13.421 1.00 89.94 193 LEU A O 1
ATOM 1406 N N . VAL A 1 194 ? 6.055 -2.159 -12.569 1.00 90.69 194 VAL A N 1
ATOM 1407 C CA . VAL A 1 194 ? 7.162 -1.219 -12.741 1.00 90.69 194 VAL A CA 1
ATOM 1408 C C . VAL A 1 194 ? 8.144 -1.791 -13.746 1.00 90.69 194 VAL A C 1
ATOM 1410 O O . VAL A 1 194 ? 8.650 -2.895 -13.566 1.00 90.69 194 VAL A O 1
ATOM 1413 N N . VAL A 1 195 ? 8.431 -1.024 -14.793 1.00 91.31 195 VAL A N 1
ATOM 1414 C CA . VAL A 1 195 ? 9.456 -1.351 -15.785 1.00 91.31 195 VAL A CA 1
ATOM 1415 C C . VAL A 1 195 ? 10.628 -0.402 -15.598 1.00 91.31 195 VAL A C 1
ATOM 1417 O O . VAL A 1 195 ? 10.456 0.810 -15.716 1.00 91.31 195 VAL A O 1
ATOM 1420 N N . VAL A 1 196 ? 11.818 -0.933 -15.339 1.00 91.25 196 VAL A N 1
ATOM 1421 C CA . VAL A 1 196 ? 13.078 -0.181 -15.350 1.00 91.25 196 VAL A CA 1
ATOM 1422 C C . VAL A 1 196 ? 13.785 -0.466 -16.663 1.00 91.25 196 VAL A C 1
ATOM 1424 O O . VAL A 1 196 ? 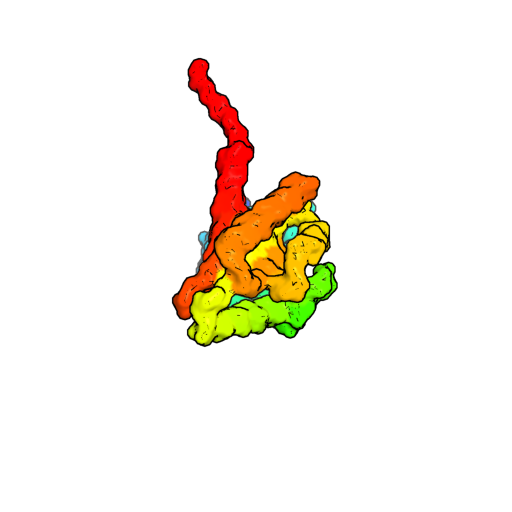14.107 -1.612 -16.965 1.00 91.25 196 VAL A O 1
ATOM 1427 N N . CYS A 1 197 ? 14.000 0.587 -17.444 1.00 89.69 197 CYS A N 1
ATOM 1428 C CA . CYS A 1 197 ? 14.665 0.531 -18.736 1.00 89.69 197 CYS A CA 1
ATOM 1429 C C . CYS A 1 197 ? 16.048 1.165 -18.603 1.00 89.69 197 CYS A C 1
ATOM 1431 O O . CYS A 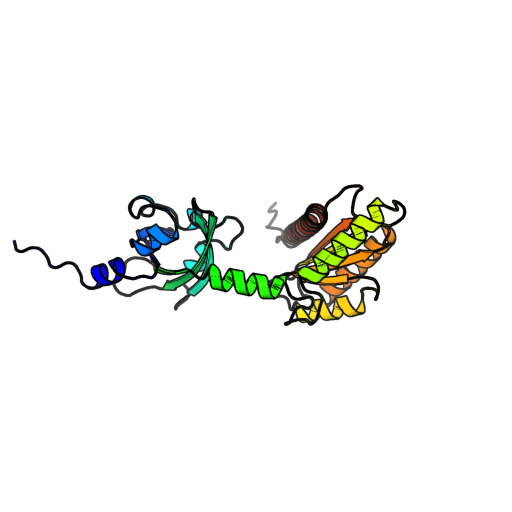1 197 ? 16.168 2.371 -18.349 1.00 89.69 197 CYS A O 1
ATOM 1433 N N . GLU A 1 198 ? 17.079 0.351 -18.791 1.00 87.88 198 GLU A N 1
ATOM 1434 C CA . GLU A 1 198 ? 18.466 0.801 -18.875 1.00 87.88 198 GLU A CA 1
ATOM 1435 C C . GLU A 1 198 ? 18.803 1.198 -20.320 1.00 87.88 198 GLU A C 1
ATOM 1437 O O . GLU A 1 198 ? 18.170 0.745 -21.278 1.00 87.88 198 GLU A O 1
ATOM 1442 N N . ASP A 1 199 ? 19.759 2.114 -20.475 1.00 82.25 199 ASP A N 1
ATOM 1443 C CA . ASP A 1 199 ? 20.248 2.648 -21.754 1.00 82.25 199 ASP A CA 1
ATOM 1444 C C . ASP A 1 199 ? 19.144 3.074 -22.739 1.00 82.25 199 ASP A C 1
ATOM 1446 O O . ASP A 1 199 ? 19.277 3.017 -23.966 1.00 82.25 199 ASP A O 1
ATOM 1450 N N . THR A 1 200 ? 18.020 3.538 -22.191 1.00 78.88 200 THR A N 1
ATOM 1451 C CA . THR A 1 200 ? 16.850 3.923 -22.973 1.00 78.88 200 THR A CA 1
ATOM 1452 C C . THR A 1 200 ? 16.751 5.435 -23.052 1.00 78.88 200 THR A C 1
ATOM 1454 O O . THR A 1 200 ? 16.406 6.114 -22.087 1.00 78.88 200 THR A O 1
ATOM 1457 N N . ASN A 1 201 ? 17.036 5.964 -24.242 1.00 71.00 201 ASN A N 1
ATOM 1458 C CA . ASN A 1 201 ? 16.847 7.378 -24.549 1.00 71.00 201 ASN A CA 1
ATOM 1459 C C . ASN A 1 201 ? 15.356 7.754 -24.643 1.00 71.00 201 ASN A C 1
ATOM 1461 O O . ASN A 1 201 ? 14.477 6.899 -24.783 1.00 71.00 201 ASN A O 1
ATOM 1465 N N . ASP A 1 202 ? 15.068 9.056 -24.668 1.00 69.38 202 ASP A N 1
ATOM 1466 C CA . ASP A 1 202 ? 13.694 9.570 -24.726 1.00 69.38 202 ASP A CA 1
ATOM 1467 C C . ASP A 1 202 ? 12.875 9.029 -25.910 1.00 69.38 202 ASP A C 1
ATOM 1469 O O . ASP A 1 202 ? 11.653 8.897 -25.826 1.00 69.38 202 ASP A O 1
ATOM 1473 N N . ARG A 1 203 ? 13.520 8.709 -27.041 1.00 71.50 203 ARG A N 1
ATOM 1474 C CA . ARG A 1 203 ? 12.837 8.142 -28.214 1.00 71.50 203 ARG A CA 1
ATOM 1475 C C . ARG A 1 203 ? 12.417 6.694 -27.964 1.00 71.50 203 ARG A C 1
ATOM 1477 O O . ARG A 1 203 ? 11.285 6.340 -28.287 1.00 71.50 203 ARG A O 1
ATOM 1484 N N . GLY A 1 204 ? 13.301 5.886 -27.383 1.00 72.75 204 GLY A N 1
ATOM 1485 C CA . GLY A 1 204 ? 13.006 4.516 -26.968 1.00 72.75 204 GLY A CA 1
ATOM 1486 C C . GLY A 1 204 ? 11.911 4.479 -25.909 1.00 72.75 204 GLY A C 1
ATOM 1487 O O . GLY A 1 204 ? 10.976 3.688 -26.021 1.00 72.75 204 GLY A O 1
ATOM 1488 N N . MET A 1 205 ? 11.953 5.414 -24.960 1.00 72.44 205 MET A N 1
ATOM 1489 C CA . MET A 1 205 ? 10.949 5.518 -23.908 1.00 72.44 205 MET A CA 1
ATOM 1490 C C . MET A 1 205 ? 9.574 5.934 -24.448 1.00 72.44 205 MET A C 1
ATOM 1492 O O . MET A 1 205 ? 8.557 5.338 -24.098 1.00 72.44 205 MET A O 1
ATOM 1496 N N . ARG A 1 206 ? 9.518 6.895 -25.382 1.00 74.81 206 ARG A N 1
ATOM 1497 C CA . ARG A 1 206 ? 8.267 7.239 -26.084 1.00 74.81 206 ARG A CA 1
ATOM 1498 C C . ARG A 1 206 ? 7.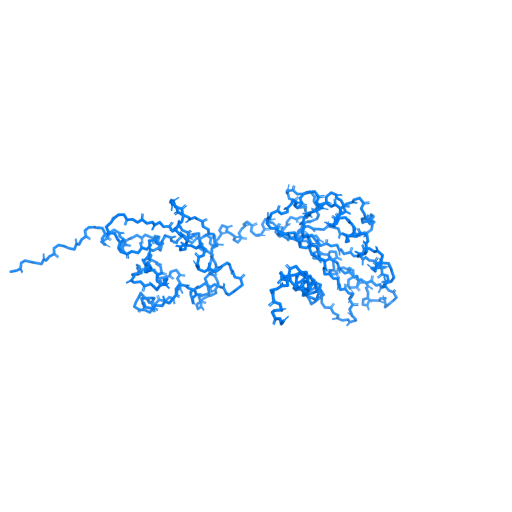693 6.053 -26.858 1.00 74.81 206 ARG A C 1
ATOM 1500 O O . ARG A 1 206 ? 6.484 5.843 -26.824 1.00 74.81 206 ARG A O 1
ATOM 1507 N N . ALA A 1 207 ? 8.541 5.274 -27.528 1.00 76.06 207 ALA A N 1
ATOM 1508 C CA . ALA A 1 207 ? 8.108 4.084 -28.257 1.00 76.06 207 ALA A CA 1
ATOM 1509 C C . ALA A 1 207 ? 7.603 2.979 -27.318 1.00 76.06 207 ALA A C 1
ATOM 1511 O O . ALA A 1 207 ? 6.606 2.329 -27.623 1.00 76.06 207 ALA A O 1
ATOM 1512 N N . LEU A 1 208 ? 8.252 2.776 -26.165 1.00 77.50 208 LEU A N 1
ATOM 1513 C CA . LEU A 1 208 ? 7.754 1.875 -25.128 1.00 77.50 208 LEU A CA 1
ATOM 1514 C C . LEU A 1 208 ? 6.391 2.352 -24.625 1.00 77.50 208 LEU A C 1
ATOM 1516 O O . LEU A 1 208 ? 5.426 1.612 -24.749 1.00 77.50 208 LEU A O 1
ATOM 1520 N N . ARG A 1 209 ? 6.272 3.611 -24.188 1.00 77.25 209 ARG A N 1
ATOM 1521 C CA . ARG A 1 209 ? 4.998 4.196 -23.738 1.00 77.25 209 ARG A CA 1
ATOM 1522 C C . ARG A 1 209 ? 3.876 4.021 -24.762 1.00 77.25 209 ARG A C 1
ATOM 1524 O O . ARG A 1 209 ? 2.759 3.694 -24.381 1.00 77.25 209 ARG A O 1
ATOM 1531 N N . HIS A 1 210 ? 4.158 4.236 -26.047 1.00 79.62 210 HIS A N 1
ATOM 1532 C CA . HIS A 1 210 ? 3.163 4.072 -27.105 1.00 79.62 210 HIS A CA 1
ATOM 1533 C C . HIS A 1 210 ? 2.709 2.612 -27.257 1.00 79.62 210 HIS A C 1
ATOM 1535 O O . HIS A 1 210 ? 1.509 2.361 -27.307 1.00 79.62 210 HIS A O 1
ATOM 1541 N N . ARG A 1 211 ? 3.641 1.647 -27.242 1.00 78.50 211 ARG A N 1
ATOM 1542 C CA . ARG A 1 211 ? 3.308 0.210 -27.257 1.00 78.50 211 ARG A CA 1
ATOM 1543 C C . ARG A 1 211 ? 2.496 -0.203 -26.028 1.00 78.50 211 ARG A C 1
ATOM 1545 O O . ARG A 1 211 ? 1.508 -0.912 -26.163 1.00 78.50 211 ARG A O 1
ATOM 1552 N N . LEU A 1 212 ? 2.880 0.289 -24.849 1.00 76.19 212 LEU A N 1
ATOM 1553 C CA . LEU A 1 212 ? 2.184 0.005 -23.594 1.00 76.19 212 LEU A CA 1
ATOM 1554 C C . LEU A 1 212 ? 0.761 0.564 -23.575 1.00 76.19 212 LEU A C 1
ATOM 1556 O O . LEU A 1 212 ? -0.156 -0.116 -23.125 1.00 76.19 212 LEU A O 1
ATOM 1560 N N . ARG A 1 213 ? 0.558 1.775 -24.108 1.00 73.88 213 ARG A N 1
ATOM 1561 C CA . ARG A 1 213 ? -0.785 2.344 -24.275 1.00 73.88 213 ARG A CA 1
ATOM 1562 C C . ARG A 1 213 ? -1.643 1.510 -25.215 1.00 73.88 213 ARG A C 1
ATOM 1564 O O . ARG A 1 213 ? -2.769 1.199 -24.854 1.00 73.88 213 ARG A O 1
ATOM 1571 N N . GLY A 1 214 ? -1.086 1.085 -26.350 1.00 71.44 214 GLY A N 1
ATOM 1572 C CA . GLY A 1 214 ? -1.790 0.205 -27.281 1.00 71.44 214 GLY A CA 1
ATOM 1573 C C . GLY A 1 214 ? -2.238 -1.107 -26.630 1.00 71.44 214 GLY A C 1
ATOM 1574 O O . GLY A 1 214 ? -3.351 -1.550 -26.870 1.00 71.44 214 GLY A O 1
ATOM 1575 N N . LEU A 1 215 ? -1.424 -1.697 -25.751 1.00 69.19 215 LEU A N 1
ATOM 1576 C CA . LEU A 1 215 ? -1.797 -2.914 -25.018 1.00 69.19 215 LEU A CA 1
ATOM 1577 C C . LEU A 1 215 ? -2.895 -2.671 -23.978 1.00 69.19 215 LEU A C 1
ATOM 1579 O O . LEU A 1 215 ? -3.816 -3.474 -23.870 1.00 69.19 215 LEU A O 1
ATOM 1583 N N . ALA A 1 216 ? -2.822 -1.559 -23.243 1.00 61.50 216 ALA A N 1
ATOM 1584 C CA . ALA A 1 216 ? -3.835 -1.196 -22.254 1.00 61.50 216 ALA A CA 1
ATOM 1585 C C . ALA A 1 216 ? -5.195 -0.859 -22.897 1.00 61.50 216 ALA A C 1
ATOM 1587 O O . ALA A 1 216 ? -6.232 -1.185 -22.324 1.00 61.50 216 ALA A O 1
ATOM 1588 N N . GLU A 1 217 ? -5.189 -0.231 -24.077 1.00 63.31 217 GLU A N 1
ATOM 1589 C CA . GLU A 1 217 ? -6.396 0.103 -24.847 1.00 63.31 217 GLU A CA 1
ATOM 1590 C C . GLU A 1 217 ? -6.999 -1.124 -25.543 1.00 63.31 217 GLU A C 1
ATOM 1592 O O . GLU A 1 217 ? -8.210 -1.307 -25.504 1.00 63.31 217 GLU A O 1
ATOM 1597 N N . VAL A 1 218 ? -6.176 -2.008 -26.119 1.00 53.78 218 VAL A N 1
ATOM 1598 C CA . VAL A 1 218 ? -6.653 -3.232 -26.795 1.00 53.78 218 VAL A CA 1
ATOM 1599 C C . VAL A 1 218 ? -7.233 -4.256 -25.813 1.00 53.78 218 VAL A C 1
ATOM 1601 O O . VAL A 1 218 ? -8.023 -5.105 -26.218 1.00 53.78 218 VAL A O 1
ATOM 1604 N N . GLN A 1 219 ? -6.862 -4.193 -24.531 1.00 59.84 219 GLN A N 1
ATOM 1605 C CA . GLN A 1 219 ? -7.320 -5.149 -23.521 1.00 59.84 219 GLN A CA 1
ATOM 1606 C C . GLN A 1 219 ? -8.397 -4.610 -22.565 1.00 59.84 219 GLN A C 1
ATOM 1608 O O . GLN A 1 219 ? -8.757 -5.334 -21.645 1.00 59.84 219 GLN A O 1
ATOM 1613 N N . GLU A 1 220 ? -8.912 -3.385 -22.746 1.00 64.94 220 GLU A N 1
ATOM 1614 C CA . GLU A 1 220 ? -9.975 -2.778 -21.908 1.00 64.94 220 GLU A CA 1
ATOM 1615 C C . GLU A 1 220 ? -9.697 -2.781 -20.383 1.00 64.94 220 GLU A C 1
ATOM 1617 O O . GLU A 1 220 ? -10.604 -2.646 -19.570 1.00 64.94 220 GLU A O 1
ATOM 1622 N N . GLN A 1 221 ? -8.434 -2.889 -19.953 1.00 70.00 221 GLN A N 1
ATOM 1623 C CA . GLN A 1 221 ? -8.088 -3.051 -18.527 1.00 70.00 221 GLN A CA 1
ATOM 1624 C C . GLN A 1 221 ? -7.999 -1.728 -17.745 1.00 70.00 221 GLN A C 1
ATOM 1626 O O . GLN A 1 221 ? -7.553 -1.719 -16.601 1.00 70.00 221 GLN A O 1
ATOM 1631 N N . GLY A 1 222 ? -8.320 -0.585 -18.363 1.00 69.81 222 GLY A N 1
ATOM 1632 C CA . GLY A 1 222 ? -8.312 0.730 -17.702 1.00 69.81 222 GLY A CA 1
ATOM 1633 C C . GLY A 1 222 ? -6.947 1.207 -17.174 1.00 69.81 222 GLY A C 1
ATOM 1634 O O . GLY A 1 222 ? -6.876 2.225 -16.488 1.00 69.81 222 GLY A O 1
ATOM 1635 N N . ALA A 1 223 ? -5.851 0.510 -17.491 1.00 79.12 223 ALA A N 1
ATOM 1636 C CA . ALA A 1 223 ? -4.540 0.763 -16.897 1.00 79.12 223 ALA A CA 1
ATOM 1637 C C . ALA A 1 223 ? -3.980 2.148 -17.260 1.00 79.12 223 ALA A C 1
ATOM 1639 O O . ALA A 1 223 ? -4.073 2.582 -18.414 1.00 79.12 223 ALA A O 1
ATOM 1640 N N . THR A 1 224 ? -3.366 2.830 -16.292 1.00 81.69 224 THR A N 1
ATOM 1641 C CA . THR A 1 224 ? -2.759 4.159 -16.471 1.00 81.69 224 THR A CA 1
ATOM 1642 C C . THR A 1 224 ? -1.246 4.093 -16.430 1.00 81.69 224 THR A C 1
ATOM 1644 O O . THR A 1 224 ? -0.661 3.246 -15.753 1.00 81.69 224 THR A O 1
ATOM 1647 N N . ILE A 1 225 ? -0.598 4.967 -17.207 1.00 85.75 225 ILE A N 1
ATOM 1648 C CA . ILE A 1 225 ? 0.836 4.850 -17.473 1.00 85.75 225 ILE A CA 1
ATOM 1649 C C . ILE A 1 225 ? 1.548 6.154 -17.133 1.00 85.75 225 ILE A C 1
ATOM 1651 O O . ILE A 1 225 ? 1.314 7.199 -17.743 1.00 85.75 225 ILE A O 1
ATOM 1655 N N . GLY A 1 226 ? 2.488 6.060 -16.200 1.00 84.44 226 GLY A N 1
ATOM 1656 C CA . GLY A 1 226 ? 3.392 7.132 -15.813 1.00 84.44 226 GLY A CA 1
ATOM 1657 C C . GLY A 1 226 ? 4.829 6.797 -16.172 1.00 84.44 226 GLY A C 1
ATOM 1658 O O . GLY A 1 226 ? 5.262 5.662 -16.016 1.00 84.44 226 GLY A O 1
ATOM 1659 N N . VAL A 1 227 ? 5.581 7.774 -16.666 1.00 86.88 227 VAL A N 1
ATOM 1660 C CA . VAL A 1 227 ? 6.961 7.570 -17.121 1.00 86.88 227 VAL A CA 1
ATOM 1661 C C . VAL A 1 227 ? 7.846 8.663 -16.553 1.00 86.88 227 VAL A C 1
ATOM 1663 O O . VAL A 1 227 ? 7.461 9.832 -16.569 1.00 86.88 227 VAL A O 1
ATOM 1666 N N . ALA A 1 228 ? 9.043 8.293 -16.109 1.00 88.56 228 ALA A N 1
ATOM 1667 C CA . ALA A 1 228 ? 10.065 9.240 -15.701 1.00 88.56 228 ALA A CA 1
ATOM 1668 C C . ALA A 1 228 ? 11.453 8.796 -16.173 1.00 88.56 228 ALA A C 1
ATOM 1670 O O . ALA A 1 228 ? 11.798 7.618 -16.125 1.00 88.56 228 ALA A O 1
ATOM 1671 N N . THR A 1 229 ? 12.259 9.768 -16.593 1.00 89.00 229 THR A N 1
ATOM 1672 C CA . THR A 1 229 ? 13.678 9.581 -16.912 1.00 89.00 229 THR A CA 1
ATOM 1673 C C . THR A 1 229 ? 14.506 10.154 -15.770 1.00 89.00 229 THR A C 1
ATOM 1675 O O . THR A 1 229 ? 14.229 11.252 -15.281 1.00 89.00 229 THR A O 1
ATOM 1678 N N . ALA A 1 230 ? 15.519 9.411 -15.342 1.00 88.56 230 ALA A N 1
ATOM 1679 C CA . ALA A 1 230 ? 16.370 9.772 -14.226 1.00 88.56 230 ALA A CA 1
ATOM 1680 C C . ALA A 1 230 ? 17.245 10.992 -14.538 1.00 88.56 230 ALA A C 1
ATOM 1682 O O . ALA A 1 230 ? 17.896 11.055 -15.581 1.00 88.56 230 ALA A O 1
ATOM 1683 N N . ARG A 1 231 ? 17.311 11.937 -13.599 1.00 85.69 231 ARG A N 1
ATOM 1684 C CA . ARG A 1 231 ? 18.200 13.110 -13.646 1.00 85.69 231 ARG A CA 1
ATOM 1685 C C . ARG A 1 231 ? 19.481 12.852 -12.856 1.00 85.69 231 ARG A C 1
ATOM 1687 O O . ARG A 1 231 ? 19.470 12.052 -11.928 1.00 85.69 231 ARG A O 1
ATOM 1694 N N . ALA A 1 232 ? 20.567 13.551 -13.189 1.00 82.31 232 ALA A N 1
ATOM 1695 C CA . ALA A 1 232 ? 21.839 13.444 -12.466 1.00 82.31 232 ALA A CA 1
ATOM 1696 C C . ALA A 1 232 ? 21.653 13.635 -10.946 1.00 82.31 232 ALA A C 1
ATOM 1698 O O . ALA A 1 232 ? 20.949 14.552 -10.522 1.00 82.31 232 ALA A O 1
ATOM 1699 N N . GLY A 1 233 ? 22.249 12.749 -10.143 1.00 78.88 233 GLY A N 1
ATOM 1700 C CA . GLY A 1 233 ? 22.100 12.719 -8.684 1.00 78.88 233 GLY A CA 1
ATOM 1701 C C . GLY A 1 233 ? 20.703 12.366 -8.147 1.00 78.88 233 GLY A C 1
ATOM 1702 O O . GLY A 1 233 ? 20.495 12.437 -6.940 1.00 78.88 233 GLY A O 1
ATOM 1703 N N . GLN A 1 234 ? 19.731 12.004 -8.995 1.00 83.00 234 GLN A N 1
ATOM 1704 C CA . GLN A 1 234 ? 18.382 11.647 -8.539 1.00 83.00 234 GLN A CA 1
ATOM 1705 C C . GLN A 1 234 ? 18.354 10.265 -7.878 1.00 83.00 234 GLN A C 1
ATOM 1707 O O . GLN A 1 234 ? 18.888 9.304 -8.439 1.00 83.00 234 GLN A O 1
ATOM 1712 N N . SER A 1 235 ? 17.676 10.166 -6.731 1.00 79.88 235 SER A N 1
ATOM 1713 C CA . SER A 1 235 ? 17.478 8.907 -6.011 1.00 79.88 235 SER A CA 1
ATOM 1714 C C . SER A 1 235 ? 16.449 7.993 -6.694 1.00 79.88 235 SER A C 1
ATOM 1716 O O . SER A 1 235 ? 15.576 8.448 -7.441 1.00 79.88 235 SER A O 1
ATOM 1718 N N . ALA A 1 236 ? 16.515 6.691 -6.394 1.00 79.12 236 ALA A N 1
ATOM 1719 C CA . ALA A 1 236 ? 15.531 5.706 -6.852 1.00 79.12 236 ALA A CA 1
ATOM 1720 C C . ALA A 1 236 ? 14.104 6.064 -6.404 1.00 79.12 236 ALA A C 1
ATOM 1722 O O . ALA A 1 236 ? 13.158 5.975 -7.187 1.00 79.12 236 ALA A O 1
ATOM 1723 N N . PHE A 1 237 ? 13.964 6.530 -5.161 1.00 75.19 237 PHE A N 1
ATOM 1724 C CA . PHE A 1 237 ? 12.688 6.939 -4.582 1.00 75.19 237 PHE A CA 1
ATOM 1725 C C . PHE A 1 237 ? 12.067 8.126 -5.332 1.00 75.19 237 PHE A C 1
ATOM 1727 O O . PHE A 1 237 ? 10.902 8.070 -5.728 1.00 75.19 237 PHE A O 1
ATOM 1734 N N . ASP A 1 238 ? 12.850 9.174 -5.600 1.00 71.56 238 ASP A N 1
ATOM 1735 C CA . ASP A 1 238 ? 12.364 10.372 -6.299 1.00 71.56 238 ASP A CA 1
ATOM 1736 C C . ASP A 1 238 ? 11.966 10.072 -7.744 1.00 71.56 238 ASP A C 1
ATOM 1738 O O . ASP A 1 238 ? 10.993 10.624 -8.267 1.00 71.56 238 ASP A O 1
ATOM 1742 N N . LEU A 1 239 ? 12.715 9.189 -8.404 1.00 81.31 239 LEU A N 1
ATOM 1743 C CA . LEU A 1 239 ? 12.413 8.753 -9.759 1.00 81.31 239 LEU A CA 1
ATOM 1744 C C . LEU A 1 239 ? 11.086 7.982 -9.820 1.00 81.31 239 LEU A C 1
ATOM 1746 O O . LEU A 1 239 ? 10.225 8.309 -10.641 1.00 81.31 239 LEU A O 1
ATOM 1750 N N . LEU A 1 240 ? 10.884 7.014 -8.920 1.00 79.00 240 LEU A N 1
ATOM 1751 C CA . LEU A 1 240 ? 9.632 6.256 -8.825 1.00 79.00 240 LEU A CA 1
ATOM 1752 C C . LEU A 1 240 ? 8.440 7.161 -8.497 1.00 79.00 240 LEU A C 1
ATOM 1754 O O . LEU A 1 240 ? 7.391 7.037 -9.127 1.00 79.00 240 LEU A O 1
ATOM 1758 N N . ASN A 1 241 ? 8.601 8.115 -7.577 1.00 74.75 241 ASN A N 1
ATOM 1759 C CA . ASN A 1 241 ? 7.551 9.085 -7.261 1.00 74.75 241 ASN A CA 1
ATOM 1760 C C . ASN A 1 241 ? 7.192 9.967 -8.458 1.00 74.75 241 ASN A C 1
ATOM 1762 O O . ASN A 1 241 ? 6.012 10.223 -8.695 1.00 74.75 241 ASN A O 1
ATOM 1766 N N . THR A 1 242 ? 8.183 10.378 -9.252 1.00 79.06 242 THR A N 1
ATOM 1767 C CA . THR A 1 242 ? 7.946 11.162 -10.472 1.00 79.06 242 THR A CA 1
ATOM 1768 C C . THR A 1 242 ? 7.123 10.363 -11.487 1.00 79.06 242 THR A C 1
ATOM 1770 O O . THR A 1 242 ? 6.147 10.876 -12.035 1.00 79.06 242 THR A O 1
ATOM 1773 N N . ALA A 1 243 ? 7.459 9.087 -11.703 1.00 83.38 243 ALA A N 1
ATOM 1774 C CA . ALA A 1 243 ? 6.676 8.221 -12.582 1.00 83.38 243 ALA A CA 1
ATOM 1775 C C . ALA A 1 243 ? 5.261 7.982 -12.032 1.00 83.38 243 ALA A C 1
ATOM 1777 O O . ALA A 1 243 ? 4.292 8.034 -12.787 1.00 83.38 243 ALA A O 1
ATOM 1778 N N . ARG A 1 244 ? 5.115 7.788 -10.715 1.00 80.81 244 ARG A N 1
ATOM 1779 C CA . ARG A 1 244 ? 3.816 7.548 -10.067 1.00 80.81 244 ARG A CA 1
ATOM 1780 C C . ARG A 1 244 ? 2.897 8.757 -10.193 1.00 80.81 244 ARG A C 1
ATOM 1782 O O . ARG A 1 244 ? 1.718 8.598 -10.498 1.00 80.81 244 ARG A O 1
ATOM 1789 N N . GLN A 1 245 ? 3.446 9.956 -10.015 1.00 75.75 245 GLN A N 1
ATOM 1790 C CA . GLN A 1 245 ? 2.733 11.208 -10.247 1.00 75.75 245 GLN A CA 1
ATOM 1791 C C . GLN A 1 245 ? 2.232 11.291 -11.695 1.00 75.75 245 GLN A C 1
ATOM 1793 O O . GLN A 1 245 ? 1.054 11.561 -11.920 1.00 75.75 245 GLN A O 1
ATOM 1798 N N . GLY A 1 246 ? 3.083 10.951 -12.668 1.00 78.50 246 GLY A N 1
ATOM 1799 C CA . GLY A 1 246 ? 2.697 10.910 -14.079 1.00 78.50 246 GLY A CA 1
ATOM 1800 C C . GLY A 1 246 ? 1.537 9.950 -14.376 1.00 78.50 246 GLY A C 1
ATOM 1801 O O . GLY A 1 246 ? 0.670 10.285 -15.181 1.00 78.50 246 GLY A O 1
ATOM 1802 N N . ALA A 1 247 ? 1.478 8.792 -13.707 1.00 77.94 247 ALA A N 1
ATOM 1803 C CA . ALA A 1 247 ? 0.371 7.841 -13.856 1.00 77.94 247 ALA A CA 1
ATOM 1804 C C . ALA A 1 247 ? -0.948 8.404 -13.296 1.00 77.94 247 ALA A C 1
ATOM 1806 O O . ALA A 1 247 ? -2.001 8.252 -13.914 1.00 77.94 247 ALA A O 1
ATOM 1807 N N . ARG A 1 248 ? -0.893 9.114 -12.159 1.00 73.88 248 ARG A N 1
ATOM 1808 C CA . ARG A 1 248 ? -2.066 9.779 -11.560 1.00 73.88 248 ARG A CA 1
ATOM 1809 C C . ARG A 1 248 ? -2.596 10.907 -12.442 1.00 73.88 248 ARG A C 1
ATOM 1811 O O . ARG A 1 248 ? -3.803 11.049 -12.589 1.00 73.88 248 ARG A O 1
ATOM 1818 N N . GLU A 1 249 ? -1.710 11.683 -13.058 1.00 75.19 249 GLU A N 1
ATOM 1819 C CA . GLU A 1 249 ? -2.104 12.722 -14.017 1.00 75.19 249 GLU A CA 1
ATOM 1820 C C . GLU A 1 249 ? -2.726 12.135 -15.291 1.00 75.19 249 GLU A C 1
ATOM 1822 O O . GLU A 1 249 ? -3.626 12.733 -15.874 1.00 75.19 249 GLU A O 1
ATOM 1827 N N . ASP A 1 250 ? -2.254 10.968 -15.740 1.00 73.19 250 ASP A N 1
ATOM 1828 C CA . ASP A 1 250 ? -2.847 10.242 -16.868 1.00 73.19 250 ASP A CA 1
ATOM 1829 C C . ASP A 1 250 ? -4.274 9.772 -16.547 1.00 73.19 250 ASP A C 1
ATOM 1831 O O . ASP A 1 250 ? -5.171 9.960 -17.365 1.00 73.19 250 ASP A O 1
ATOM 1835 N N . LEU A 1 251 ? -4.498 9.258 -15.331 1.00 70.50 251 LEU A N 1
ATOM 1836 C CA . LEU A 1 251 ? -5.833 8.916 -14.828 1.00 70.50 251 LEU A CA 1
ATOM 1837 C C . LEU A 1 251 ? -6.760 10.137 -14.795 1.00 70.50 251 LEU A C 1
ATOM 1839 O O . LEU A 1 251 ? -7.879 10.078 -15.295 1.00 70.50 251 LEU A O 1
ATOM 1843 N N . ALA A 1 252 ? -6.279 11.254 -14.242 1.00 67.06 252 ALA A N 1
ATOM 1844 C CA . ALA A 1 252 ? -7.063 12.481 -14.130 1.00 67.06 252 ALA A CA 1
ATOM 1845 C C . ALA A 1 252 ? -7.478 13.040 -15.502 1.00 67.06 252 ALA A C 1
ATOM 1847 O O . ALA A 1 252 ? -8.597 13.523 -15.646 1.00 67.06 252 ALA A O 1
ATOM 1848 N N . ARG A 1 253 ? -6.605 12.945 -16.517 1.00 73.50 253 ARG A N 1
ATOM 1849 C CA . ARG A 1 253 ? -6.943 13.320 -17.901 1.00 73.50 253 ARG A CA 1
ATOM 1850 C C . ARG A 1 253 ? -8.031 12.426 -18.489 1.00 73.50 253 ARG A C 1
ATOM 1852 O O . ARG A 1 253 ? -8.981 12.952 -19.049 1.00 73.50 253 ARG A O 1
ATOM 1859 N N . ARG A 1 254 ? -7.940 11.105 -18.301 1.00 65.75 254 ARG A N 1
ATOM 1860 C CA . ARG A 1 254 ? -8.977 10.173 -18.774 1.00 65.75 254 ARG A CA 1
ATOM 1861 C C . ARG A 1 254 ? -10.345 10.465 -18.165 1.00 65.75 254 ARG A C 1
ATOM 1863 O O . ARG A 1 254 ? -11.321 10.527 -18.891 1.00 65.75 254 ARG A O 1
ATOM 1870 N N . TRP A 1 255 ? -10.415 10.726 -16.861 1.00 58.38 255 TRP A N 1
ATOM 1871 C CA . TRP A 1 255 ? -11.680 11.104 -16.217 1.00 58.38 255 TRP A CA 1
ATOM 1872 C C . TRP A 1 255 ? -12.221 12.466 -16.660 1.00 58.38 255 TRP A C 1
ATOM 1874 O O . TRP A 1 255 ? -13.428 12.675 -16.606 1.00 58.38 255 TRP A O 1
ATOM 1884 N N . ALA A 1 256 ? -11.359 13.391 -17.089 1.00 62.97 256 ALA A N 1
ATOM 1885 C CA . ALA A 1 256 ? -11.806 14.648 -17.681 1.00 62.97 256 ALA A CA 1
ATOM 1886 C C . ALA A 1 256 ? -12.399 14.445 -19.088 1.00 62.97 256 ALA A C 1
ATOM 1888 O O . ALA A 1 256 ? -13.348 15.141 -19.439 1.00 62.97 256 ALA A O 1
ATOM 1889 N N . ASP A 1 257 ? -11.871 13.486 -19.855 1.00 58.53 257 ASP A N 1
ATOM 1890 C CA . ASP A 1 257 ? -12.353 13.145 -21.199 1.00 58.53 257 ASP A CA 1
ATOM 1891 C C . ASP A 1 257 ? -13.617 12.255 -21.166 1.00 58.53 257 ASP A C 1
ATOM 1893 O O . ASP A 1 257 ? -14.498 12.418 -22.008 1.00 58.53 257 ASP A O 1
ATOM 1897 N N . ASP A 1 258 ? -13.739 11.365 -20.172 1.00 51.44 258 ASP A N 1
ATOM 1898 C CA . ASP A 1 258 ? -14.907 10.490 -19.946 1.00 51.44 258 ASP A CA 1
ATOM 1899 C C . ASP A 1 258 ? -16.030 11.163 -19.135 1.00 51.44 258 ASP A C 1
ATOM 1901 O O . ASP A 1 258 ? -17.092 10.568 -18.919 1.00 51.44 258 ASP A O 1
ATOM 1905 N N . ALA A 1 259 ? -15.829 12.402 -18.671 1.00 40.59 259 ALA A N 1
ATOM 1906 C CA . ALA A 1 259 ? -16.894 13.164 -18.038 1.00 40.59 259 ALA A CA 1
ATOM 1907 C C . ALA A 1 259 ? -18.024 13.358 -19.066 1.00 40.59 259 ALA A C 1
ATOM 1909 O O . ALA A 1 259 ? -17.785 13.959 -20.119 1.00 40.59 259 ALA A O 1
ATOM 1910 N N . PRO A 1 260 ? -19.254 12.872 -18.803 1.00 40.81 260 PRO A N 1
ATOM 1911 C CA . PRO A 1 260 ? -20.358 13.109 -19.715 1.00 40.81 260 PRO A CA 1
ATOM 1912 C C . PRO A 1 260 ? -20.480 14.618 -19.895 1.00 40.81 260 PRO A C 1
ATOM 1914 O O . PRO A 1 260 ? -20.532 15.353 -18.906 1.00 40.81 260 PRO A O 1
ATOM 1917 N N . LEU A 1 261 ? -20.484 15.069 -21.154 1.00 43.59 261 LEU A N 1
ATOM 1918 C CA . LEU A 1 261 ? -20.849 16.428 -21.541 1.00 43.59 261 LEU A CA 1
ATOM 1919 C C . LEU A 1 261 ? -22.242 16.700 -20.967 1.00 43.59 261 LEU A C 1
ATOM 1921 O O . LEU A 1 261 ? -23.255 16.424 -21.607 1.00 43.59 261 LEU A O 1
ATOM 1925 N N . ALA A 1 262 ? -22.288 17.168 -19.723 1.00 38.38 262 ALA A N 1
ATOM 1926 C CA . ALA A 1 262 ? -23.500 17.598 -19.070 1.00 38.38 262 ALA A CA 1
ATOM 1927 C C . ALA A 1 262 ? -24.004 18.792 -19.873 1.00 38.38 262 ALA A C 1
ATOM 1929 O O . ALA A 1 262 ? -23.398 19.861 -19.850 1.00 38.38 262 ALA A O 1
ATOM 1930 N N . GLU A 1 263 ? -25.046 18.520 -20.658 1.00 45.81 263 GLU A N 1
ATOM 1931 C CA . GLU A 1 263 ? -26.038 19.442 -21.195 1.00 45.81 263 GLU A CA 1
ATOM 1932 C C . GLU A 1 263 ? -25.632 20.917 -21.096 1.00 45.81 263 GLU A C 1
ATOM 1934 O O . GLU A 1 263 ? -26.031 21.649 -20.189 1.00 45.81 263 GLU A O 1
ATOM 1939 N N . ALA A 1 264 ? -24.873 21.382 -22.090 1.00 36.16 264 ALA A N 1
ATOM 1940 C CA . ALA A 1 264 ? -24.866 22.795 -22.428 1.00 36.16 264 ALA A CA 1
ATOM 1941 C C . ALA A 1 264 ? -26.224 23.120 -23.068 1.00 36.16 264 ALA A C 1
ATOM 1943 O O . ALA A 1 264 ? -26.378 23.130 -24.287 1.00 36.16 264 ALA A O 1
ATOM 1944 N N . SER A 1 265 ? -27.220 23.321 -22.206 1.00 42.34 265 SER A N 1
ATOM 1945 C CA . SER A 1 265 ? -28.474 23.989 -22.524 1.00 42.34 265 SER A CA 1
ATOM 1946 C C . SER A 1 265 ? -28.172 25.397 -23.041 1.00 42.34 265 SER A C 1
ATOM 1948 O O . SER A 1 265 ? -27.747 26.260 -22.270 1.00 42.34 265 SER A O 1
ATOM 1950 N N . ALA A 1 266 ? -28.452 25.630 -24.321 1.00 40.09 266 ALA A N 1
ATOM 1951 C CA . ALA A 1 266 ? -28.853 26.921 -24.871 1.00 40.09 266 ALA A CA 1
ATOM 1952 C C . ALA A 1 266 ? -29.797 26.683 -26.055 1.00 40.09 266 ALA A C 1
ATOM 1954 O O . ALA A 1 266 ? -29.433 25.875 -26.939 1.00 40.09 266 ALA A O 1
#

Radius of gyration: 23.92 Å; Cα contacts (8 Å, |Δi|>4): 456; chains: 1; bounding box: 61×42×73 Å

Foldseek 3Di:
DPPDDPDVVVVCQQPDLWWKFFAALQQFTQFTHPNVCVQQVHDRVVRHRDRPQVQFDPPDDGPVQLQDPDPDKDWDWTWGQHPVGIWIWTWIWDDDPPDHGIMITTDGCRVVVVVVVCVQLVDQAHPVQRAGGNVVVQVVLQVLLVVCLVPVQKKKKKKKKAFDPQADLNQLSVLVVVLDDPQWGWYDDPRIIMIIDIRADPVNVVVSVVSSVVSCVVRVRLIFMFMFIDDHPDHPVNRVVNRVVRRVVRSVVVCVVPPPPPDPDD